Protein AF-A0A3B0VQ18-F1 (afdb_monomer_lite)

InterPro domains:
  IPR008302 Peptidoglycan beta-N-acetylmuramidase NamZ [PTHR42915] (18-243)
  IPR048502 Peptidoglycan beta-N-acetylmuramidase NamZ, N-terminal [PF07075] (30-236)

Structure (mmCIF, N/CA/C/O backbone):
data_AF-A0A3B0VQ18-F1
#
_entry.id   AF-A0A3B0VQ18-F1
#
loop_
_atom_site.group_PDB
_atom_site.id
_atom_site.type_symbol
_atom_site.label_atom_id
_atom_site.label_alt_id
_atom_site.label_comp_id
_atom_site.label_asym_id
_atom_site.label_entity_id
_atom_site.label_seq_id
_atom_site.pdbx_PDB_ins_code
_atom_site.Cartn_x
_atom_site.Cartn_y
_atom_site.Cartn_z
_atom_site.occupancy
_atom_site.B_iso_or_equiv
_atom_site.auth_seq_id
_atom_site.auth_comp_id
_atom_site.auth_asym_id
_atom_site.auth_atom_id
_atom_site.pdbx_PDB_model_num
ATOM 1 N N . MET A 1 1 ? -16.992 -10.024 -21.492 1.00 52.50 1 MET A N 1
ATOM 2 C CA . MET A 1 1 ? -17.286 -9.319 -20.224 1.00 52.50 1 MET A CA 1
ATOM 3 C C . MET A 1 1 ? -15.963 -9.129 -19.514 1.00 52.50 1 MET A C 1
ATOM 5 O O . MET A 1 1 ? -15.232 -10.108 -19.439 1.00 52.50 1 MET A O 1
ATOM 9 N N . LYS A 1 2 ? -15.630 -7.910 -19.067 1.00 60.97 2 LYS A N 1
ATOM 10 C CA . LYS A 1 2 ? -14.453 -7.711 -18.205 1.00 60.97 2 LYS A CA 1
ATOM 11 C C . LYS A 1 2 ? -14.614 -8.558 -16.942 1.00 60.97 2 LYS A C 1
ATOM 13 O O . LYS A 1 2 ? -15.749 -8.762 -16.498 1.00 60.97 2 LYS A O 1
ATOM 18 N N . ALA A 1 3 ? -13.513 -9.076 -16.405 1.00 73.75 3 ALA A N 1
ATOM 19 C CA . ALA A 1 3 ? -13.563 -9.732 -15.108 1.00 73.75 3 ALA A CA 1
ATOM 20 C C . ALA A 1 3 ? -14.038 -8.717 -14.055 1.00 73.75 3 ALA A C 1
ATOM 22 O O . ALA A 1 3 ? -13.906 -7.509 -14.231 1.00 73.75 3 ALA A O 1
ATOM 23 N N . SER A 1 4 ? -14.637 -9.206 -12.973 1.00 88.19 4 SER A N 1
ATOM 24 C CA . SER A 1 4 ? -15.028 -8.370 -11.839 1.00 88.19 4 SER A CA 1
ATOM 25 C C . SER A 1 4 ? -14.025 -8.601 -10.715 1.00 88.19 4 SER A C 1
ATOM 27 O O . SER A 1 4 ? -14.366 -9.240 -9.721 1.00 88.19 4 SER A O 1
ATOM 29 N N . VAL A 1 5 ? -12.795 -8.107 -10.884 1.00 96.75 5 VAL A N 1
ATOM 30 C CA . VAL A 1 5 ? -11.754 -8.226 -9.854 1.00 96.75 5 VAL A CA 1
ATOM 31 C C . VAL A 1 5 ? -12.111 -7.353 -8.659 1.00 96.75 5 VAL A C 1
ATOM 33 O O . VAL A 1 5 ? -12.397 -6.170 -8.834 1.00 96.75 5 VAL A O 1
ATOM 36 N N . VAL A 1 6 ? -12.107 -7.911 -7.453 1.00 97.62 6 VAL A N 1
ATOM 37 C CA . VAL A 1 6 ? -12.333 -7.151 -6.215 1.00 97.62 6 VAL A CA 1
ATOM 38 C C . VAL A 1 6 ? -10.988 -6.941 -5.531 1.00 97.62 6 VAL A C 1
ATOM 40 O O . VAL A 1 6 ? -10.239 -7.903 -5.346 1.00 97.62 6 VAL A O 1
ATOM 43 N N . SER A 1 7 ? -10.672 -5.687 -5.198 1.00 98.06 7 SER A N 1
ATOM 44 C CA . SER A 1 7 ? -9.415 -5.343 -4.524 1.00 98.06 7 SER A CA 1
ATOM 45 C C . SER A 1 7 ? -9.371 -5.893 -3.096 1.00 98.06 7 SER A C 1
ATOM 47 O O . SER A 1 7 ? -10.413 -6.101 -2.466 1.00 98.06 7 SER A O 1
ATOM 49 N N . GLY A 1 8 ? -8.166 -6.078 -2.552 1.00 98.25 8 GLY A N 1
ATOM 50 C CA . GLY A 1 8 ? -7.989 -6.500 -1.163 1.00 98.25 8 GLY A CA 1
ATOM 51 C C . GLY A 1 8 ? -8.646 -5.542 -0.165 1.00 98.25 8 GLY A C 1
ATOM 52 O O . GLY A 1 8 ? -9.240 -5.982 0.816 1.00 98.25 8 GLY A O 1
ATOM 53 N N . PHE A 1 9 ? -8.627 -4.237 -0.450 1.00 98.25 9 PHE A N 1
ATOM 54 C CA . PHE A 1 9 ? -9.260 -3.231 0.404 1.00 98.25 9 PHE A CA 1
ATOM 55 C C . PHE A 1 9 ? -10.790 -3.369 0.438 1.00 98.25 9 PHE A C 1
ATOM 57 O O . PHE A 1 9 ? -11.400 -3.335 1.507 1.00 98.25 9 PHE A O 1
ATOM 64 N N . GLU A 1 10 ? -11.428 -3.596 -0.713 1.00 97.06 10 GLU A N 1
ATOM 65 C CA . GLU A 1 10 ? -12.876 -3.832 -0.766 1.00 97.06 10 GLU A CA 1
ATOM 66 C C . GLU A 1 10 ? -13.274 -5.131 -0.056 1.00 97.06 10 GLU A C 1
ATOM 68 O O . GLU A 1 10 ? -14.322 -5.177 0.588 1.00 97.06 10 GLU A O 1
ATOM 73 N N . ILE A 1 11 ? -12.438 -6.172 -0.126 1.00 96.75 11 ILE A N 1
ATOM 74 C CA . ILE A 1 11 ? -12.646 -7.421 0.618 1.00 96.75 11 ILE A CA 1
ATOM 75 C C . ILE A 1 11 ? -12.541 -7.171 2.124 1.00 96.75 11 ILE A C 1
ATOM 77 O O . ILE A 1 11 ? -13.440 -7.576 2.859 1.00 96.75 11 ILE A O 1
ATOM 81 N N . LEU A 1 12 ? -11.514 -6.442 2.576 1.00 96.88 12 LEU A N 1
ATOM 82 C CA . LEU A 1 12 ? -11.340 -6.071 3.982 1.00 96.88 12 LEU A CA 1
ATOM 83 C C . LEU A 1 12 ? -12.578 -5.344 4.527 1.00 96.88 12 LEU A C 1
ATOM 85 O O . LEU A 1 12 ? -13.128 -5.751 5.551 1.00 96.88 12 LEU A O 1
ATOM 89 N N . LEU A 1 13 ? -13.052 -4.307 3.827 1.00 95.50 13 LEU A N 1
ATOM 90 C CA . LEU A 1 13 ? -14.247 -3.558 4.231 1.00 95.50 13 LEU A CA 1
ATOM 91 C C . LEU A 1 13 ? -15.511 -4.418 4.207 1.00 95.50 13 LEU A C 1
ATOM 93 O O . LEU A 1 13 ? -16.316 -4.377 5.138 1.00 95.50 13 LEU A O 1
ATOM 97 N N . ARG A 1 14 ? -15.699 -5.216 3.151 1.00 94.50 14 ARG A N 1
ATOM 98 C CA . ARG A 1 14 ? -16.851 -6.116 3.012 1.00 94.50 14 ARG A CA 1
ATOM 99 C C . ARG A 1 14 ? -16.919 -7.107 4.169 1.00 94.50 14 ARG A C 1
ATOM 101 O O . ARG A 1 14 ? -17.998 -7.325 4.721 1.00 94.50 14 ARG A O 1
ATOM 108 N N . ASP A 1 15 ? -15.795 -7.721 4.510 1.00 93.19 15 ASP A N 1
ATOM 109 C CA . ASP A 1 15 ? -15.725 -8.763 5.529 1.00 93.19 15 ASP A CA 1
ATOM 110 C C . ASP A 1 15 ? -15.862 -8.164 6.937 1.00 93.19 15 ASP A C 1
ATOM 112 O O . ASP A 1 15 ? -16.568 -8.729 7.780 1.00 93.19 15 ASP A O 1
ATOM 116 N N . HIS A 1 16 ? -15.311 -6.963 7.149 1.00 91.88 16 HIS A N 1
ATOM 117 C CA . HIS A 1 16 ? -15.537 -6.157 8.346 1.00 91.88 16 HIS A CA 1
ATOM 118 C C . HIS A 1 16 ? -17.026 -5.817 8.545 1.00 91.88 16 HIS A C 1
ATOM 120 O O . HIS A 1 16 ? -17.598 -6.127 9.592 1.00 91.88 16 HIS A O 1
ATOM 126 N N . HIS A 1 17 ? -17.705 -5.281 7.523 1.00 88.50 17 HIS A N 1
ATOM 127 C CA . HIS A 1 17 ? -19.133 -4.938 7.597 1.00 88.50 17 HIS A CA 1
ATOM 128 C C . HIS A 1 17 ? -20.038 -6.150 7.827 1.00 88.50 17 HIS A C 1
ATOM 130 O O . HIS A 1 17 ? -21.055 -6.056 8.515 1.00 88.50 17 HIS A O 1
ATOM 136 N N . LYS A 1 18 ? -19.667 -7.312 7.281 1.00 87.56 18 LYS A N 1
ATOM 137 C CA . LYS A 1 18 ? -20.387 -8.570 7.512 1.00 87.56 18 LYS A CA 1
ATOM 138 C C . LYS A 1 18 ? -20.195 -9.124 8.926 1.00 87.56 18 LYS A C 1
ATOM 140 O O . LYS A 1 18 ? -20.814 -10.138 9.243 1.00 87.56 18 LYS A O 1
ATOM 145 N N . ARG A 1 19 ? -19.363 -8.487 9.763 1.00 74.38 19 ARG A N 1
ATOM 146 C CA . ARG A 1 19 ? -18.978 -8.966 11.099 1.00 74.38 19 ARG A CA 1
ATOM 147 C C . ARG A 1 19 ? -18.533 -10.426 11.064 1.00 74.38 19 ARG A C 1
ATOM 149 O O . ARG A 1 19 ? -18.848 -11.197 11.972 1.00 74.38 19 ARG A O 1
ATOM 156 N N . ILE A 1 20 ? -17.831 -10.816 9.996 1.00 69.06 20 ILE A N 1
ATOM 157 C CA . ILE A 1 20 ? -17.210 -12.137 9.944 1.00 69.06 20 ILE A CA 1
ATOM 158 C C . ILE A 1 20 ? -16.276 -12.206 11.158 1.00 69.06 20 ILE A C 1
ATOM 160 O O . ILE A 1 20 ? -15.514 -11.272 11.414 1.00 69.06 20 ILE A O 1
ATOM 164 N N . ILE A 1 21 ? -16.445 -13.254 11.970 1.00 54.44 21 ILE A N 1
ATOM 165 C CA . ILE A 1 21 ? -15.799 -13.416 13.278 1.00 54.44 21 ILE A CA 1
ATOM 166 C C . ILE A 1 21 ? -14.294 -13.113 13.135 1.00 54.44 21 ILE A C 1
ATOM 168 O O . ILE A 1 21 ? -13.619 -13.758 12.337 1.00 54.44 21 ILE A O 1
ATOM 172 N N . ASN A 1 22 ? -13.798 -12.139 13.914 1.00 71.25 22 ASN A N 1
ATOM 173 C CA . ASN A 1 22 ? -12.408 -11.645 13.960 1.00 71.25 22 ASN A CA 1
ATOM 174 C C . ASN A 1 22 ? -11.939 -10.737 12.803 1.00 71.25 22 ASN A C 1
ATOM 176 O O . ASN A 1 22 ? -10.810 -10.875 12.335 1.00 71.25 22 ASN A O 1
ATOM 180 N N . SER A 1 23 ? -12.752 -9.766 12.372 1.00 87.62 23 SER A N 1
ATOM 181 C CA . SER A 1 23 ? -12.263 -8.665 11.521 1.00 87.62 23 SER A CA 1
ATOM 182 C C . SER A 1 23 ? -10.964 -8.056 12.090 1.00 87.62 23 SER A C 1
ATOM 184 O O . SER A 1 23 ? -10.990 -7.564 13.223 1.00 87.62 23 SER A O 1
ATOM 186 N N . PRO A 1 24 ? -9.864 -7.988 11.315 1.00 92.12 24 PRO A N 1
ATOM 187 C CA . PRO A 1 24 ? -8.555 -7.575 11.829 1.00 92.12 24 PRO A CA 1
ATOM 188 C C . PRO A 1 24 ? -8.477 -6.078 12.175 1.00 92.12 24 PRO A C 1
ATOM 190 O O . PRO A 1 24 ? -7.540 -5.652 12.840 1.00 92.12 24 PRO A O 1
ATOM 193 N N . ILE A 1 25 ? -9.479 -5.292 11.768 1.00 95.94 25 ILE A N 1
ATOM 194 C CA . ILE A 1 25 ? -9.580 -3.847 12.030 1.00 95.94 25 ILE A CA 1
ATOM 195 C C . ILE A 1 25 ? -10.676 -3.473 13.043 1.00 95.94 25 ILE A C 1
ATOM 197 O O . ILE A 1 25 ? -10.846 -2.300 13.341 1.00 95.94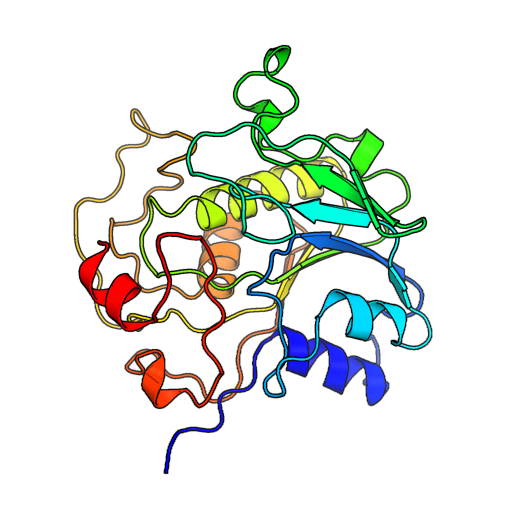 25 ILE A O 1
ATOM 201 N N . ALA A 1 26 ? -11.441 -4.437 13.573 1.00 94.75 26 ALA A N 1
ATOM 202 C CA . ALA A 1 26 ? -12.557 -4.121 14.469 1.00 94.75 26 ALA A CA 1
ATOM 203 C C . ALA A 1 26 ? -12.068 -3.733 15.874 1.00 94.75 26 ALA A C 1
ATOM 205 O O . ALA A 1 26 ? -11.286 -4.461 16.482 1.00 94.75 26 ALA A O 1
ATOM 206 N N . ASN A 1 27 ? -12.592 -2.629 16.403 1.00 95.50 27 ASN A N 1
ATOM 207 C CA . ASN A 1 27 ? -12.162 -1.952 17.630 1.00 95.50 27 ASN A CA 1
ATOM 208 C C . ASN A 1 27 ? -10.664 -1.616 17.632 1.00 95.50 27 ASN A C 1
ATOM 210 O O . ASN A 1 27 ? -9.998 -1.771 18.655 1.00 95.50 27 ASN A O 1
ATOM 214 N N . ARG A 1 28 ? -10.124 -1.216 16.475 1.00 97.00 28 ARG A N 1
ATOM 215 C CA . ARG A 1 28 ? -8.702 -0.900 16.306 1.00 97.00 28 ARG A CA 1
ATOM 216 C C . ARG A 1 28 ? -8.503 0.558 15.929 1.00 97.00 28 ARG A C 1
ATOM 218 O O . ARG A 1 28 ? -9.260 1.123 15.137 1.00 97.00 28 ARG A O 1
ATOM 225 N N . ARG A 1 29 ? -7.413 1.118 16.439 1.00 98.19 29 ARG A N 1
ATOM 226 C CA . ARG A 1 29 ? -6.839 2.389 16.021 1.00 98.19 29 ARG A CA 1
ATOM 227 C C . ARG A 1 29 ? -5.871 2.151 14.867 1.00 98.19 29 ARG A C 1
ATOM 229 O O . ARG A 1 29 ? -4.822 1.534 15.029 1.00 98.19 29 ARG A O 1
ATOM 236 N N . VAL A 1 30 ? -6.256 2.580 13.675 1.00 98.38 30 VAL A N 1
ATOM 237 C CA . VAL A 1 30 ? -5.644 2.181 12.408 1.00 98.38 30 VAL A CA 1
ATOM 238 C C . VAL A 1 30 ? -4.803 3.313 11.829 1.00 98.38 30 VAL A C 1
ATOM 240 O O . VAL A 1 30 ? -5.245 4.462 11.765 1.00 98.38 30 VAL A O 1
ATOM 243 N N . GLY A 1 31 ? -3.602 2.983 11.358 1.00 98.44 31 GLY A N 1
ATOM 244 C CA . GLY A 1 31 ? -2.858 3.822 10.419 1.00 98.44 31 GLY A CA 1
ATOM 245 C C . GLY A 1 31 ? -3.045 3.344 8.978 1.00 98.44 31 GLY A C 1
ATOM 246 O O . GLY A 1 31 ? -3.210 2.148 8.743 1.00 98.44 31 GLY A O 1
ATOM 247 N N . LEU A 1 32 ? -2.964 4.248 8.003 1.00 98.44 32 LEU A N 1
ATOM 248 C CA . LEU A 1 32 ? -3.078 3.908 6.581 1.00 98.44 32 LEU A CA 1
ATOM 249 C C . LEU A 1 32 ? -1.900 4.458 5.771 1.00 98.44 32 LEU A C 1
ATOM 251 O O . LEU A 1 32 ? -1.759 5.670 5.613 1.00 98.44 32 LEU A O 1
ATOM 255 N N . VAL A 1 33 ? -1.105 3.562 5.190 1.00 98.38 33 VAL A N 1
ATOM 256 C CA . VAL A 1 33 ? -0.147 3.864 4.123 1.00 98.38 33 VAL A CA 1
ATOM 257 C C . VAL A 1 33 ? -0.888 3.823 2.792 1.00 98.38 33 VAL A C 1
ATOM 259 O O . VAL A 1 33 ? -1.318 2.757 2.345 1.00 98.38 33 VAL A O 1
ATOM 262 N N . SER A 1 34 ? -1.079 4.988 2.175 1.00 97.19 34 SER A N 1
ATOM 263 C CA . SER A 1 34 ? -1.808 5.093 0.911 1.00 97.19 34 SER A CA 1
ATOM 264 C C . SER A 1 34 ? -1.416 6.329 0.093 1.00 97.19 34 SER A C 1
ATOM 266 O O . SER A 1 34 ? -0.587 7.141 0.504 1.00 97.19 34 SER A O 1
ATOM 268 N N . ASN A 1 35 ? -2.010 6.457 -1.090 1.00 94.19 35 ASN A N 1
ATOM 269 C CA . ASN A 1 35 ? -1.950 7.637 -1.940 1.00 94.19 35 ASN A CA 1
ATOM 270 C C . ASN A 1 35 ? -3.270 7.787 -2.733 1.00 94.19 35 ASN A C 1
ATOM 272 O O . ASN A 1 35 ? -4.244 7.080 -2.476 1.00 94.19 35 ASN A O 1
ATOM 276 N N . ALA A 1 36 ? -3.296 8.652 -3.752 1.00 93.25 36 ALA A N 1
ATOM 277 C CA . ALA A 1 36 ? -4.473 8.864 -4.601 1.00 93.25 36 ALA A CA 1
ATOM 278 C C . ALA A 1 36 ? -5.026 7.594 -5.278 1.00 93.25 36 ALA A C 1
ATOM 280 O O . ALA A 1 36 ? -6.212 7.547 -5.591 1.00 93.25 36 ALA A O 1
ATOM 281 N N . SER A 1 37 ? -4.206 6.560 -5.490 1.00 96.12 37 SER A N 1
ATOM 282 C CA . SER A 1 37 ? -4.655 5.293 -6.085 1.00 96.12 37 SER A CA 1
ATOM 283 C C . SER A 1 37 ? -5.460 4.402 -5.131 1.00 96.12 37 SER A C 1
ATOM 285 O O . SER A 1 37 ? -6.074 3.427 -5.570 1.00 96.12 37 SER A O 1
ATOM 287 N N . GLY A 1 38 ? -5.474 4.739 -3.838 1.00 96.50 38 GLY A N 1
ATOM 288 C CA . GLY A 1 38 ? -6.232 4.078 -2.781 1.00 96.50 38 GLY A CA 1
ATOM 289 C C . GLY A 1 38 ? -7.735 4.325 -2.892 1.00 96.50 38 GLY A C 1
ATOM 290 O O . GLY A 1 38 ? -8.330 5.031 -2.076 1.00 96.50 38 GLY A O 1
ATOM 291 N N . VAL A 1 39 ? -8.355 3.764 -3.929 1.00 97.12 39 VAL A N 1
ATOM 292 C CA . VAL A 1 39 ? -9.792 3.896 -4.188 1.00 97.12 39 VAL A CA 1
ATOM 293 C C . VAL A 1 39 ? -10.482 2.545 -4.333 1.00 97.12 39 VAL A C 1
ATOM 295 O O . VAL A 1 39 ? -9.853 1.541 -4.695 1.00 97.12 39 VAL A O 1
ATOM 298 N N . THR A 1 40 ? -11.781 2.534 -4.048 1.00 95.56 40 THR A N 1
ATOM 299 C CA . THR A 1 40 ? -12.718 1.442 -4.340 1.00 95.56 40 THR A CA 1
ATOM 300 C C . THR A 1 40 ? -13.120 1.445 -5.818 1.00 95.56 40 THR A C 1
ATOM 302 O O . THR A 1 40 ? -12.805 2.373 -6.572 1.00 95.56 40 THR A O 1
ATOM 305 N N . ARG A 1 41 ? -13.840 0.409 -6.266 1.00 94.38 41 ARG A N 1
ATOM 306 C CA . ARG A 1 41 ? -14.295 0.300 -7.662 1.00 94.38 41 ARG A CA 1
ATOM 307 C C . ARG A 1 41 ? -15.146 1.487 -8.126 1.00 94.38 41 ARG A C 1
ATOM 309 O O . ARG A 1 41 ? -15.103 1.839 -9.302 1.00 94.38 41 ARG A O 1
ATOM 316 N N . ASP A 1 42 ? -15.919 2.081 -7.227 1.00 94.56 42 ASP A N 1
ATOM 317 C CA . ASP A 1 42 ? -16.765 3.252 -7.470 1.00 94.56 42 ASP A CA 1
ATOM 318 C C . ASP A 1 42 ? -16.039 4.590 -7.238 1.00 94.56 42 ASP A C 1
ATOM 320 O O . ASP A 1 42 ? -16.688 5.629 -7.158 1.00 94.56 42 ASP A O 1
ATOM 324 N N . LEU A 1 43 ? -14.698 4.576 -7.184 1.00 95.94 43 LEU A N 1
ATOM 325 C CA . LEU A 1 43 ? -13.837 5.744 -6.950 1.00 95.94 43 LEU A CA 1
ATOM 326 C C . LEU A 1 43 ? -14.007 6.383 -5.559 1.00 95.94 43 LEU A C 1
ATOM 328 O O . LEU A 1 43 ? -13.608 7.528 -5.345 1.00 95.94 43 LEU A O 1
ATOM 332 N N . GLY A 1 44 ? -14.561 5.645 -4.596 1.00 95.75 44 GLY A N 1
ATOM 333 C CA . GLY A 1 44 ? -14.580 6.040 -3.193 1.00 95.75 44 GLY A CA 1
ATOM 334 C C . GLY A 1 44 ? -13.176 6.005 -2.587 1.00 95.75 44 GLY A C 1
ATOM 335 O O . GLY A 1 44 ? -12.404 5.079 -2.824 1.00 95.75 44 GLY A O 1
ATOM 336 N N . SER A 1 45 ? -12.829 7.018 -1.793 1.00 94.56 45 SER A N 1
ATOM 337 C CA . SER A 1 45 ? -11.539 7.070 -1.096 1.00 94.56 45 SER A CA 1
ATOM 338 C C . SER A 1 45 ? -11.479 6.037 0.028 1.00 94.56 45 SER A C 1
ATOM 340 O O . SER A 1 45 ? -12.388 5.972 0.860 1.00 94.56 45 SER A O 1
ATOM 342 N N . ASN A 1 46 ? -10.376 5.292 0.114 1.00 96.00 46 ASN A N 1
ATOM 343 C CA . ASN A 1 46 ? -10.126 4.373 1.224 1.00 96.00 46 ASN A CA 1
ATOM 344 C C . ASN A 1 46 ? -10.055 5.075 2.596 1.00 96.00 46 ASN A C 1
ATOM 346 O O . ASN A 1 46 ? -10.469 4.497 3.598 1.00 96.00 46 ASN A O 1
ATOM 350 N N . VAL A 1 47 ? -9.635 6.345 2.637 1.00 95.50 47 VAL A N 1
ATOM 351 C CA . VAL A 1 47 ? -9.657 7.194 3.839 1.00 95.50 47 VAL A CA 1
ATOM 352 C C . VAL A 1 47 ? -11.082 7.379 4.328 1.00 95.50 47 VAL A C 1
ATOM 354 O O . VAL A 1 47 ? -11.381 7.088 5.482 1.00 95.50 47 VAL A O 1
ATOM 357 N N . ILE A 1 48 ? -11.967 7.840 3.441 1.00 94.81 48 ILE A N 1
ATOM 358 C CA . ILE A 1 48 ? -13.370 8.095 3.779 1.00 94.81 48 ILE A CA 1
ATOM 359 C C . ILE A 1 48 ? -14.045 6.787 4.186 1.00 94.81 48 ILE A C 1
ATOM 361 O O . ILE A 1 48 ? -14.772 6.754 5.175 1.00 94.81 48 ILE A O 1
ATOM 365 N N . ALA A 1 49 ? -13.769 5.701 3.465 1.00 96.25 49 ALA A N 1
ATOM 366 C CA . ALA A 1 49 ? -14.352 4.403 3.762 1.00 96.25 49 ALA A CA 1
ATOM 367 C C . ALA A 1 49 ? -13.926 3.873 5.146 1.00 96.25 49 ALA A C 1
ATOM 369 O O . ALA A 1 49 ? -14.768 3.360 5.877 1.00 96.25 49 ALA A O 1
ATOM 370 N N . LEU A 1 50 ? -12.661 4.057 5.550 1.00 96.50 50 LEU A N 1
ATOM 371 C CA . LEU A 1 50 ? -12.197 3.715 6.902 1.00 96.50 50 LEU A CA 1
ATOM 372 C C . LEU A 1 50 ? -12.760 4.651 7.978 1.00 96.50 50 LEU A C 1
ATOM 374 O O . LEU A 1 50 ? -13.112 4.182 9.051 1.00 96.50 50 LEU A O 1
ATOM 378 N N . GLN A 1 51 ? -12.896 5.953 7.701 1.00 95.31 51 GLN A N 1
ATOM 379 C CA . GLN A 1 51 ? -13.532 6.903 8.629 1.00 95.31 51 GLN A CA 1
ATOM 380 C C . GLN A 1 51 ? -15.016 6.595 8.875 1.00 95.31 51 GLN A C 1
ATOM 382 O O . GLN A 1 51 ? -15.556 6.961 9.915 1.00 95.31 51 GLN A O 1
ATOM 387 N N . GLN A 1 52 ? -15.684 5.967 7.905 1.00 95.06 52 GLN A N 1
ATOM 388 C CA . GLN A 1 52 ? -17.095 5.584 7.984 1.00 95.06 52 GLN A CA 1
ATOM 389 C C . GLN A 1 52 ? -17.308 4.156 8.507 1.00 95.06 52 GLN A C 1
ATOM 391 O O . GLN A 1 52 ? -18.446 3.789 8.806 1.00 95.06 52 GLN A O 1
ATOM 396 N N . ALA A 1 53 ? -16.248 3.350 8.610 1.00 94.75 53 ALA A N 1
ATOM 397 C CA . ALA A 1 53 ? -16.332 1.986 9.110 1.00 94.75 53 ALA A CA 1
ATOM 398 C C . ALA A 1 53 ? -16.634 1.986 10.618 1.00 94.75 53 ALA A C 1
ATOM 400 O O . ALA A 1 53 ? -15.976 2.662 11.410 1.00 94.75 53 ALA A O 1
ATOM 401 N N . ALA A 1 54 ? -17.660 1.235 11.020 1.00 93.19 54 ALA A N 1
ATOM 402 C CA . ALA A 1 54 ? -18.050 1.129 12.422 1.00 93.19 54 ALA A CA 1
ATOM 403 C C . ALA A 1 54 ? -16.950 0.447 13.245 1.00 93.19 54 ALA A C 1
ATOM 405 O O . ALA A 1 54 ? -16.332 -0.504 12.788 1.00 93.19 54 ALA A O 1
ATOM 406 N N . ASP A 1 55 ? -16.742 0.889 14.483 1.00 93.75 55 ASP A N 1
ATOM 407 C CA . ASP A 1 55 ? -15.735 0.309 15.378 1.00 93.75 55 ASP A CA 1
ATOM 408 C C . ASP A 1 55 ? -14.292 0.394 14.818 1.00 93.75 55 ASP A C 1
ATOM 410 O O . ASP A 1 55 ? -13.434 -0.391 15.205 1.00 93.75 55 ASP A O 1
ATOM 414 N N . VAL A 1 56 ? -13.995 1.340 13.918 1.00 96.69 56 VAL A N 1
ATOM 415 C CA . VAL A 1 56 ? -12.642 1.617 13.402 1.00 96.69 56 VAL A CA 1
ATOM 416 C C . VAL A 1 56 ? -12.282 3.071 13.697 1.00 96.69 56 VAL A C 1
ATOM 418 O O . VAL A 1 56 ? -13.033 3.982 13.358 1.00 96.69 56 VAL A O 1
ATOM 421 N N . GLU A 1 57 ? -11.117 3.315 14.299 1.00 97.25 57 GLU A N 1
ATOM 422 C CA . GLU A 1 57 ? -10.580 4.671 14.469 1.00 97.25 57 GLU A CA 1
ATOM 423 C C . GLU A 1 57 ? -9.410 4.884 13.504 1.00 97.25 57 GLU A C 1
ATOM 425 O O . GLU A 1 57 ? -8.307 4.404 13.748 1.00 97.25 57 GLU A O 1
ATOM 430 N N . LEU A 1 58 ? -9.612 5.628 12.414 1.00 97.19 58 LEU A N 1
ATOM 431 C CA . LEU A 1 58 ? -8.500 6.048 11.558 1.00 97.19 58 LEU A CA 1
ATOM 432 C C . LEU A 1 58 ? -7.711 7.172 12.246 1.00 97.19 58 LEU A C 1
ATOM 434 O O . LEU A 1 58 ? -8.211 8.290 12.371 1.00 97.19 58 LEU A O 1
ATOM 438 N N . ALA A 1 59 ? -6.482 6.880 12.672 1.00 97.00 59 ALA A N 1
ATOM 439 C CA . ALA A 1 59 ? -5.687 7.764 13.526 1.00 97.00 59 ALA A CA 1
ATOM 440 C C . ALA A 1 59 ? -4.509 8.448 12.823 1.00 97.00 59 ALA A C 1
ATOM 442 O O . ALA A 1 59 ? -4.083 9.514 13.267 1.00 97.00 59 ALA A O 1
ATOM 443 N N . ALA A 1 60 ? -3.985 7.874 11.738 1.00 96.38 60 ALA A N 1
ATOM 444 C CA . ALA A 1 60 ? -2.893 8.479 10.978 1.00 96.38 60 ALA A CA 1
ATOM 445 C C . ALA A 1 60 ? -2.875 8.027 9.515 1.00 96.38 60 ALA A C 1
ATOM 447 O O . ALA A 1 60 ? -3.256 6.902 9.185 1.00 96.38 60 ALA A O 1
ATOM 448 N N . LEU A 1 61 ? -2.378 8.902 8.645 1.00 96.81 61 LEU A N 1
ATOM 449 C CA . LEU A 1 61 ? -2.090 8.615 7.245 1.00 96.81 61 LEU A CA 1
ATOM 450 C C . LEU A 1 61 ? -0.588 8.701 6.994 1.00 96.81 61 LEU A C 1
ATOM 452 O O . LEU A 1 61 ? 0.102 9.533 7.578 1.00 96.81 61 LEU A O 1
ATOM 456 N N . PHE A 1 62 ? -0.103 7.882 6.072 1.00 95.94 62 PHE A N 1
ATOM 457 C CA . PHE A 1 62 ? 1.293 7.830 5.669 1.00 95.94 62 PHE A CA 1
ATOM 458 C C . PHE A 1 62 ? 1.362 7.903 4.144 1.00 95.94 62 PHE A C 1
ATOM 460 O O . PHE A 1 62 ? 0.873 7.014 3.447 1.00 95.94 62 PHE A O 1
ATOM 467 N N . GLY A 1 63 ? 1.924 8.992 3.624 1.00 92.12 63 GLY A N 1
ATOM 468 C CA . GLY A 1 63 ? 2.102 9.214 2.192 1.00 92.12 63 GLY A CA 1
ATOM 469 C C . GLY A 1 63 ? 3.518 8.833 1.744 1.00 92.12 63 GLY A C 1
ATOM 470 O O . GLY A 1 63 ? 4.471 9.310 2.362 1.00 92.12 63 GLY A O 1
ATOM 471 N N . PRO A 1 64 ? 3.683 8.018 0.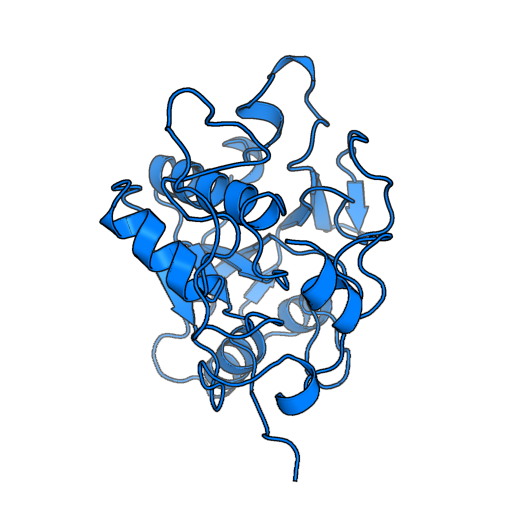689 1.00 87.06 64 PRO A N 1
ATOM 472 C CA . PRO A 1 64 ? 4.991 7.691 0.116 1.00 87.06 64 PRO A CA 1
ATOM 473 C C . PRO A 1 64 ? 5.505 8.827 -0.795 1.00 87.06 64 PRO A C 1
ATOM 475 O O . PRO A 1 64 ? 5.087 9.983 -0.684 1.00 87.06 64 PRO A O 1
ATOM 478 N N . GLU A 1 65 ? 6.399 8.492 -1.728 1.00 72.06 65 GLU A N 1
ATOM 479 C CA . GLU A 1 65 ? 6.789 9.348 -2.855 1.00 72.06 65 GLU A CA 1
ATOM 480 C C . GLU A 1 65 ? 5.556 9.913 -3.590 1.00 72.06 65 GLU A C 1
ATOM 482 O O . GLU A 1 65 ? 4.540 9.228 -3.751 1.00 72.06 65 GLU A O 1
ATOM 487 N N . HIS A 1 66 ? 5.640 11.185 -4.003 1.00 73.62 66 HIS A N 1
ATOM 488 C CA . HIS A 1 66 ? 4.544 12.029 -4.527 1.00 73.62 66 HIS A CA 1
ATOM 489 C C . HIS A 1 66 ? 3.492 12.488 -3.499 1.00 73.62 66 HIS A C 1
ATOM 491 O O . HIS A 1 66 ? 2.590 13.268 -3.834 1.00 73.62 66 HIS A O 1
ATOM 497 N N . GLY A 1 67 ? 3.633 12.064 -2.240 1.00 68.88 67 GLY A N 1
ATOM 498 C CA . GLY A 1 67 ? 2.766 12.434 -1.128 1.00 68.88 67 GLY A CA 1
ATOM 499 C C . GLY A 1 67 ? 1.394 11.765 -1.173 1.00 68.88 67 GLY A C 1
ATOM 500 O O . GLY A 1 67 ? 1.032 11.074 -2.123 1.00 68.88 67 GLY A O 1
ATOM 501 N N . PHE A 1 68 ? 0.590 11.996 -0.133 1.00 73.06 68 PHE A N 1
ATOM 502 C CA . PHE A 1 68 ? -0.699 11.313 0.029 1.00 73.06 68 PHE A CA 1
ATOM 503 C C . PHE A 1 68 ? -1.692 11.598 -1.117 1.00 73.06 68 PHE A C 1
ATOM 505 O O . PHE A 1 68 ? -2.431 10.720 -1.545 1.00 73.06 68 PHE A O 1
ATOM 512 N N . ALA A 1 69 ? -1.683 12.811 -1.674 1.00 74.12 69 ALA A N 1
ATOM 513 C CA . ALA A 1 69 ? -2.528 13.163 -2.818 1.00 74.12 69 ALA A CA 1
ATOM 514 C C . ALA A 1 69 ? -1.948 12.731 -4.183 1.00 74.12 69 ALA A C 1
ATOM 516 O O . ALA A 1 69 ? -2.584 12.976 -5.202 1.00 74.12 69 ALA A O 1
ATOM 517 N N . GLY A 1 70 ? -0.745 12.139 -4.230 1.00 59.47 70 GLY A N 1
ATOM 518 C CA . GLY A 1 70 ? -0.108 11.671 -5.471 1.00 59.47 70 GLY A CA 1
ATOM 519 C C . GLY A 1 70 ? 0.232 12.770 -6.487 1.00 59.47 70 GLY A C 1
ATOM 520 O O . GLY A 1 70 ? 0.389 12.484 -7.670 1.00 59.47 70 GLY A O 1
ATOM 521 N N . ALA A 1 71 ? 0.308 14.031 -6.052 1.00 61.84 71 ALA A N 1
ATOM 522 C CA . ALA A 1 71 ? 0.399 15.200 -6.932 1.00 61.84 71 ALA A CA 1
ATOM 523 C C . ALA A 1 71 ? 1.779 15.883 -6.930 1.00 61.84 71 ALA A C 1
ATOM 525 O O . ALA A 1 71 ? 1.984 16.849 -7.665 1.00 61.84 71 ALA A O 1
ATOM 526 N N . ILE A 1 72 ? 2.716 15.425 -6.095 1.00 63.94 72 ILE A N 1
ATOM 527 C CA . ILE A 1 72 ? 4.041 16.044 -5.953 1.00 63.94 72 ILE A CA 1
ATOM 528 C C . ILE A 1 72 ? 5.017 15.415 -6.957 1.00 63.94 72 ILE A C 1
ATOM 530 O O . ILE A 1 72 ? 4.972 14.212 -7.210 1.00 63.94 72 ILE A O 1
ATOM 534 N N . ALA A 1 73 ? 5.892 16.233 -7.548 1.00 57.31 73 ALA A N 1
ATOM 535 C CA . ALA A 1 73 ? 6.883 15.785 -8.525 1.00 57.31 73 ALA A CA 1
ATOM 536 C C . ALA A 1 73 ? 7.852 14.734 -7.951 1.00 57.31 73 ALA A C 1
ATOM 538 O O . ALA A 1 73 ? 8.105 14.687 -6.746 1.00 57.31 73 ALA A O 1
ATOM 539 N N . ASP A 1 74 ? 8.395 13.901 -8.837 1.00 55.78 74 ASP A N 1
ATOM 540 C CA . ASP A 1 74 ? 9.384 12.877 -8.493 1.00 55.78 74 ASP A CA 1
ATOM 541 C C . ASP A 1 74 ? 10.655 13.485 -7.869 1.00 55.78 74 ASP A C 1
ATOM 543 O O . ASP A 1 74 ? 11.035 14.615 -8.194 1.00 55.78 74 ASP A O 1
ATOM 547 N N . GLY A 1 75 ? 11.282 12.772 -6.930 1.00 56.94 75 GLY A N 1
ATOM 548 C CA . GLY A 1 75 ? 12.486 13.230 -6.227 1.00 56.94 75 GLY A CA 1
ATOM 549 C C . GLY A 1 75 ? 12.282 14.395 -5.249 1.00 56.94 75 GLY A C 1
ATOM 550 O O . GLY A 1 75 ? 13.254 14.906 -4.692 1.00 56.94 75 GLY A O 1
ATOM 551 N N . THR A 1 76 ? 11.043 14.850 -5.026 1.00 61.53 76 THR A N 1
ATOM 552 C CA . THR A 1 76 ? 10.755 16.010 -4.167 1.00 61.53 76 THR A CA 1
ATOM 553 C C . THR A 1 76 ? 10.375 15.577 -2.754 1.00 61.53 76 THR A C 1
ATOM 555 O O . THR A 1 76 ? 9.442 14.798 -2.569 1.00 61.53 76 THR A O 1
ATOM 558 N N . ALA A 1 77 ? 11.055 16.128 -1.744 1.00 65.38 77 ALA A N 1
ATOM 559 C CA . ALA A 1 77 ? 10.698 15.919 -0.342 1.00 65.38 77 ALA A CA 1
ATOM 560 C C . ALA A 1 77 ? 9.251 16.362 -0.067 1.00 65.38 77 ALA A C 1
ATOM 562 O O . ALA A 1 77 ? 8.844 17.469 -0.426 1.00 65.38 77 ALA A O 1
ATOM 563 N N . VAL A 1 78 ? 8.482 15.510 0.608 1.00 70.19 78 VAL A N 1
ATOM 564 C CA . VAL A 1 78 ? 7.089 15.792 0.980 1.00 70.19 78 VAL A CA 1
ATOM 565 C C . VAL A 1 78 ? 7.051 16.104 2.465 1.00 70.19 78 VAL A C 1
ATOM 567 O O . VAL A 1 78 ? 7.558 15.305 3.233 1.00 70.19 78 VAL A O 1
ATOM 570 N N . ALA A 1 79 ? 6.473 17.222 2.902 1.00 75.88 79 ALA A N 1
ATOM 571 C CA . ALA A 1 79 ? 6.354 17.539 4.329 1.00 75.88 79 ALA A CA 1
ATOM 572 C C . ALA A 1 79 ? 5.161 16.820 4.989 1.00 75.88 79 ALA A C 1
ATOM 574 O O . ALA A 1 79 ? 4.187 16.472 4.320 1.00 75.88 79 ALA A O 1
ATOM 575 N N . ASN A 1 80 ? 5.212 16.652 6.314 1.00 79.25 80 ASN A N 1
ATOM 576 C CA . ASN A 1 80 ? 4.034 16.253 7.087 1.00 79.25 80 ASN A CA 1
ATOM 577 C C . ASN A 1 80 ? 2.944 17.330 6.974 1.00 79.25 80 ASN A C 1
ATOM 579 O O . ASN A 1 80 ? 3.238 18.524 6.894 1.00 79.25 80 ASN A O 1
ATOM 583 N N . THR A 1 81 ? 1.683 16.916 7.000 1.00 82.50 81 THR A N 1
ATOM 584 C CA . THR A 1 81 ? 0.528 17.818 6.939 1.00 82.50 81 THR A CA 1
ATOM 585 C C . THR A 1 81 ? -0.648 17.241 7.731 1.00 82.50 81 THR A C 1
ATOM 587 O O . THR A 1 81 ? -0.497 16.249 8.444 1.00 82.50 81 THR A O 1
ATOM 590 N N . THR A 1 82 ? -1.818 17.863 7.647 1.00 79.69 82 THR A N 1
ATOM 591 C CA . THR A 1 82 ? -3.051 17.378 8.269 1.00 79.69 82 THR A CA 1
ATOM 592 C C . THR A 1 82 ? -4.210 17.439 7.281 1.00 79.69 82 THR A C 1
ATOM 594 O O . THR A 1 82 ? -4.314 18.360 6.471 1.00 79.69 82 THR A O 1
ATOM 597 N N . ASN A 1 83 ? -5.114 16.464 7.361 1.00 75.94 83 ASN A N 1
ATOM 598 C CA . ASN A 1 83 ? -6.437 16.548 6.750 1.00 75.94 83 ASN A CA 1
ATOM 599 C C . ASN A 1 83 ? -7.470 16.739 7.864 1.00 75.94 83 ASN A C 1
ATOM 601 O O . ASN A 1 83 ? -7.776 15.798 8.597 1.00 75.94 83 ASN A O 1
ATOM 605 N N . ALA A 1 84 ? -7.959 17.973 8.018 1.00 76.44 84 ALA A N 1
ATOM 606 C CA . ALA A 1 84 ? -8.707 18.428 9.189 1.00 76.44 84 ALA A CA 1
ATOM 607 C C . ALA A 1 84 ? -7.923 18.181 10.494 1.00 76.44 84 ALA A C 1
ATOM 609 O O . ALA A 1 84 ? -7.071 18.989 10.859 1.00 76.44 84 ALA A O 1
ATOM 610 N N . THR A 1 85 ? -8.172 17.063 11.173 1.00 77.81 85 THR A N 1
ATOM 611 C CA . THR A 1 85 ? -7.497 16.657 12.417 1.00 77.81 85 THR A CA 1
ATOM 612 C C . THR A 1 85 ? -6.628 15.410 12.260 1.00 77.81 85 THR A C 1
ATOM 614 O O . THR A 1 85 ? -5.906 15.056 13.188 1.00 77.81 85 THR A O 1
ATOM 617 N N . LEU A 1 86 ? -6.680 14.746 11.104 1.00 88.19 86 LEU A N 1
ATOM 618 C CA . LEU A 1 86 ? -5.955 13.510 10.841 1.00 88.19 86 LEU A CA 1
ATOM 619 C C . LEU A 1 86 ? -4.518 13.835 10.399 1.00 88.19 86 LEU A C 1
ATOM 621 O O . LEU A 1 86 ? -4.353 14.492 9.363 1.00 88.19 86 LEU A O 1
ATOM 625 N N . PRO A 1 87 ? -3.477 13.420 11.147 1.00 93.06 87 PRO A N 1
ATOM 626 C CA . PRO A 1 87 ? -2.097 13.638 10.735 1.00 93.06 87 PRO A CA 1
ATOM 627 C C . PRO A 1 87 ? -1.769 12.844 9.469 1.00 93.06 87 PRO A C 1
ATOM 629 O O . PRO A 1 87 ? -2.156 11.685 9.321 1.00 93.06 87 PRO A O 1
ATOM 632 N N . ILE A 1 88 ? -1.030 13.487 8.568 1.00 92.31 88 ILE A N 1
ATOM 633 C CA . ILE A 1 88 ? -0.465 12.892 7.360 1.00 92.31 88 ILE A CA 1
ATOM 634 C C . ILE A 1 88 ? 1.054 12.970 7.481 1.00 92.31 88 ILE A C 1
ATOM 636 O O . ILE A 1 88 ? 1.644 14.048 7.372 1.00 92.31 88 ILE A O 1
ATOM 640 N N . TYR A 1 89 ? 1.685 11.824 7.697 1.00 92.94 89 TYR A N 1
ATOM 641 C CA . TYR A 1 89 ? 3.130 11.684 7.757 1.00 92.94 89 TYR A CA 1
ATOM 642 C C . TYR A 1 89 ? 3.703 11.381 6.376 1.00 92.94 89 TYR A C 1
ATOM 644 O O . TYR A 1 89 ? 3.158 10.582 5.617 1.00 92.94 89 TYR A O 1
ATOM 652 N N . SER A 1 90 ? 4.819 12.018 6.046 1.00 90.12 90 SER A N 1
ATOM 653 C CA . SER A 1 90 ? 5.571 11.722 4.834 1.00 90.12 90 SER A CA 1
ATOM 654 C C . SER A 1 90 ? 6.603 10.633 5.091 1.00 90.12 90 SER A C 1
ATOM 656 O O . SER A 1 90 ? 7.433 10.752 5.995 1.00 90.12 90 SER A O 1
ATOM 658 N N . LEU A 1 91 ? 6.582 9.619 4.231 1.00 90.25 91 LEU A N 1
ATOM 659 C CA . LEU A 1 91 ? 7.597 8.576 4.114 1.00 90.25 91 LEU A CA 1
ATOM 660 C C . LEU A 1 91 ? 8.546 8.858 2.940 1.00 90.25 91 LEU A C 1
ATOM 662 O O . LEU A 1 91 ? 9.061 7.930 2.321 1.00 90.25 91 LEU A O 1
ATOM 666 N N . TYR A 1 92 ? 8.731 10.131 2.575 1.00 83.38 92 TYR A N 1
ATOM 667 C CA . TYR A 1 92 ? 9.608 10.508 1.473 1.00 83.38 92 TYR A CA 1
ATOM 668 C C . TYR A 1 92 ? 10.337 11.830 1.719 1.00 83.38 92 TYR A C 1
ATOM 670 O O . TYR A 1 92 ? 9.808 12.922 1.480 1.00 83.38 92 TYR A O 1
ATOM 678 N N . GLY A 1 93 ? 11.580 11.725 2.199 1.00 71.50 93 GLY A N 1
ATOM 679 C CA . GLY A 1 93 ? 12.566 12.809 2.176 1.00 71.50 93 GLY A CA 1
ATOM 680 C C . GLY A 1 93 ? 12.265 14.036 3.047 1.00 71.50 93 GLY A C 1
ATOM 681 O O . GLY A 1 93 ? 13.062 14.971 3.043 1.00 71.50 93 GLY A O 1
ATOM 682 N N . SER A 1 94 ? 11.166 14.058 3.816 1.00 65.31 94 SER A N 1
ATOM 683 C CA . SER A 1 94 ? 10.837 15.141 4.769 1.00 65.31 94 SER A CA 1
ATOM 684 C C . SER A 1 94 ? 11.931 15.368 5.805 1.00 65.31 94 SER A C 1
ATOM 686 O O . SER A 1 94 ? 12.120 16.486 6.279 1.00 65.31 94 SER A O 1
ATOM 688 N N . ARG A 1 95 ? 12.621 14.289 6.179 1.00 73.62 95 ARG A N 1
ATOM 689 C CA . ARG A 1 95 ? 13.614 14.239 7.251 1.00 73.62 95 ARG A CA 1
ATOM 690 C C . ARG A 1 95 ? 15.010 14.074 6.662 1.00 73.62 95 ARG A C 1
ATOM 692 O O . ARG A 1 95 ? 15.674 13.070 6.878 1.00 73.62 95 ARG A O 1
ATOM 699 N N . SER A 1 96 ? 15.449 15.048 5.867 1.00 61.31 96 SER A N 1
ATOM 700 C CA . SER A 1 96 ? 16.704 14.962 5.099 1.00 61.31 96 SER A CA 1
ATOM 701 C C . SER A 1 96 ? 17.956 14.701 5.954 1.00 61.31 96 SER A C 1
ATOM 703 O O . SER A 1 96 ? 18.899 14.081 5.468 1.00 61.31 96 SER A O 1
ATOM 705 N N . SER A 1 97 ? 17.955 15.097 7.232 1.00 66.00 97 SER A N 1
ATOM 706 C CA . SER A 1 97 ? 19.015 14.779 8.203 1.00 66.00 97 SER A CA 1
ATOM 707 C C . SER A 1 97 ? 19.126 13.291 8.552 1.00 66.00 97 SER A C 1
ATOM 709 O O . SER A 1 97 ? 20.132 12.879 9.118 1.00 66.00 97 SER A O 1
ATOM 711 N N . GLU A 1 98 ? 18.112 12.494 8.225 1.00 74.44 98 GLU A N 1
ATOM 712 C CA . GLU A 1 98 ? 17.995 11.075 8.578 1.00 74.44 98 GLU A CA 1
ATOM 713 C C . GLU A 1 98 ? 18.326 10.149 7.394 1.00 74.44 98 GLU A C 1
ATOM 715 O O . GLU A 1 98 ? 18.241 8.930 7.501 1.00 74.44 98 GLU A O 1
ATOM 720 N N . GLY A 1 99 ? 18.729 10.705 6.244 1.00 80.75 99 GLY A N 1
ATOM 721 C CA . GLY A 1 99 ? 19.168 9.919 5.090 1.00 80.75 99 GLY A CA 1
ATOM 722 C C . GLY A 1 99 ? 18.127 8.881 4.653 1.00 80.75 99 GLY A C 1
ATOM 723 O O . GLY A 1 99 ? 16.982 9.227 4.357 1.00 80.75 99 GLY A O 1
ATOM 724 N N . ALA A 1 100 ? 18.520 7.605 4.615 1.00 78.06 100 ALA A N 1
ATOM 725 C CA . ALA A 1 100 ? 17.641 6.499 4.230 1.00 78.06 100 ALA A CA 1
ATOM 726 C C . ALA A 1 100 ? 16.470 6.276 5.209 1.00 78.06 100 ALA A C 1
ATOM 728 O O . ALA A 1 100 ? 15.417 5.785 4.801 1.00 78.06 100 ALA A O 1
ATOM 729 N N . ASP A 1 101 ? 16.603 6.689 6.471 1.00 82.62 101 ASP A N 1
ATOM 730 C CA . ASP A 1 101 ? 15.537 6.542 7.469 1.00 82.62 101 ASP A CA 1
ATOM 731 C C . ASP A 1 101 ? 14.390 7.534 7.243 1.00 82.62 101 ASP A C 1
ATOM 733 O O . ASP A 1 101 ? 13.272 7.311 7.714 1.00 82.62 101 ASP A O 1
ATOM 737 N N . SER A 1 102 ? 14.613 8.571 6.423 1.00 85.19 102 SER A N 1
ATOM 738 C CA . SER A 1 102 ? 13.566 9.507 5.992 1.00 85.19 102 SER A CA 1
ATOM 739 C C . SER A 1 102 ? 12.439 8.842 5.185 1.00 85.19 102 SER A C 1
ATOM 741 O O . SER A 1 102 ? 11.356 9.420 5.055 1.00 85.19 102 SER A O 1
ATOM 743 N N . PHE A 1 103 ? 12.668 7.614 4.702 1.00 89.38 103 PHE A N 1
ATOM 744 C CA . PHE A 1 103 ? 11.706 6.798 3.960 1.00 89.38 103 PHE A CA 1
ATOM 745 C C . PHE A 1 103 ? 10.927 5.788 4.825 1.00 89.38 103 PHE A C 1
ATOM 747 O O . PHE A 1 103 ? 10.080 5.056 4.314 1.00 89.38 103 PHE A O 1
ATOM 754 N N . ARG A 1 104 ? 11.218 5.717 6.130 1.00 93.38 104 ARG A N 1
ATOM 755 C CA . ARG A 1 104 ? 10.606 4.780 7.091 1.00 93.38 104 ARG A CA 1
ATOM 756 C C . ARG A 1 104 ? 9.669 5.509 8.053 1.00 93.38 104 ARG A C 1
ATOM 758 O O . ARG A 1 104 ? 9.978 6.642 8.407 1.00 93.38 104 ARG A O 1
ATOM 765 N N . PRO A 1 105 ? 8.568 4.915 8.538 1.00 94.75 105 PRO A N 1
ATOM 766 C CA . PRO A 1 105 ? 7.850 5.487 9.678 1.00 94.75 105 PRO A CA 1
ATOM 767 C C . PRO A 1 105 ? 8.784 5.624 10.896 1.00 94.75 105 PRO A C 1
ATOM 769 O O . PRO A 1 105 ? 9.657 4.780 11.087 1.00 94.75 105 PRO A O 1
ATOM 772 N 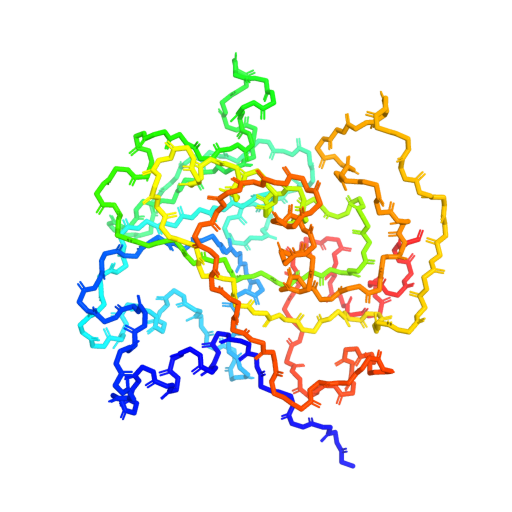N . THR A 1 106 ? 8.616 6.653 11.733 1.00 93.88 106 THR A N 1
ATOM 773 C CA . THR A 1 106 ? 9.303 6.698 13.041 1.00 93.88 106 THR A CA 1
ATOM 774 C C . THR A 1 106 ? 8.463 6.031 14.126 1.00 93.88 106 THR A C 1
ATOM 776 O O . THR A 1 106 ? 7.245 5.898 13.982 1.00 93.88 106 THR A O 1
ATOM 779 N N . ALA A 1 107 ? 9.095 5.669 15.245 1.00 94.00 107 ALA A N 1
ATOM 780 C CA . ALA A 1 107 ? 8.411 5.144 16.426 1.00 94.00 107 ALA A CA 1
ATOM 781 C C . ALA A 1 107 ? 7.284 6.080 16.907 1.00 94.00 107 ALA A C 1
ATOM 783 O O . ALA A 1 107 ? 6.179 5.642 17.236 1.00 94.00 107 ALA A O 1
ATOM 784 N N . GLU A 1 108 ? 7.533 7.391 16.890 1.00 94.25 108 GLU A N 1
ATOM 785 C CA . GLU A 1 108 ? 6.559 8.408 17.290 1.00 94.25 108 GLU A CA 1
ATOM 786 C C . GLU A 1 108 ? 5.352 8.429 16.351 1.00 94.25 108 GLU A C 1
ATOM 788 O O . GLU A 1 108 ? 4.221 8.547 16.816 1.00 94.25 108 GLU A O 1
ATOM 793 N N . MET A 1 109 ? 5.568 8.267 15.040 1.00 95.50 109 MET A N 1
ATOM 794 C CA . MET A 1 109 ? 4.473 8.224 14.064 1.00 95.50 109 MET A CA 1
ATOM 795 C C . MET A 1 109 ? 3.591 6.980 14.229 1.00 95.50 109 MET A C 1
ATOM 797 O O . MET A 1 109 ? 2.406 7.024 13.904 1.00 95.50 109 MET A O 1
ATOM 801 N N . LEU A 1 110 ? 4.156 5.874 14.722 1.00 97.31 110 LEU A N 1
ATOM 802 C CA . LEU A 1 110 ? 3.433 4.622 14.968 1.00 97.31 110 LEU A CA 1
ATOM 803 C C . LEU A 1 110 ? 2.768 4.565 16.352 1.00 97.31 110 LEU A C 1
ATOM 805 O O . LEU A 1 110 ? 2.001 3.645 16.638 1.00 97.31 110 LEU A O 1
ATOM 809 N N . THR A 1 111 ? 3.049 5.534 17.226 1.00 95.62 111 THR A N 1
ATOM 810 C CA . THR A 1 111 ? 2.615 5.493 18.623 1.00 95.62 111 THR A CA 1
ATOM 811 C C . THR A 1 111 ? 1.090 5.508 18.753 1.00 95.62 111 THR A C 1
ATOM 813 O O . THR A 1 111 ? 0.393 6.415 18.296 1.00 95.62 111 THR A O 1
ATOM 816 N N . GLY A 1 112 ? 0.573 4.500 19.458 1.00 96.12 112 GLY A N 1
ATOM 817 C CA . GLY A 1 112 ? -0.852 4.348 19.736 1.00 96.12 112 GLY A CA 1
ATOM 818 C C . GLY A 1 112 ? -1.674 3.844 18.549 1.00 96.12 112 GLY A C 1
ATOM 819 O O . GLY A 1 112 ? -2.897 3.953 18.606 1.00 96.12 112 GLY A O 1
ATOM 820 N N . LEU A 1 113 ? -1.038 3.345 17.486 1.00 98.44 113 LEU A N 1
ATOM 821 C CA . LEU A 1 113 ? -1.708 2.528 16.479 1.00 98.44 113 LEU A CA 1
ATOM 822 C C . LEU A 1 113 ? -1.769 1.074 16.958 1.00 98.44 113 LEU A C 1
ATOM 824 O O . LEU A 1 113 ? -0.819 0.575 17.555 1.00 98.44 113 LEU A O 1
ATOM 828 N N . ASP A 1 114 ? -2.867 0.393 16.649 1.00 98.44 114 ASP A N 1
ATOM 829 C CA . ASP A 1 114 ? -3.041 -1.037 16.906 1.00 98.44 114 ASP A CA 1
ATOM 830 C C . ASP A 1 114 ? -2.742 -1.898 15.674 1.00 98.44 114 ASP A C 1
ATOM 832 O O . ASP A 1 114 ? -2.505 -3.097 15.802 1.00 98.44 114 ASP A O 1
ATOM 836 N N . VAL A 1 115 ? -2.832 -1.309 14.478 1.00 98.50 115 VAL A N 1
ATOM 837 C CA . VAL A 1 115 ? -2.557 -1.960 13.194 1.00 98.50 115 VAL A CA 1
ATOM 838 C C . VAL A 1 115 ? -2.265 -0.911 12.122 1.00 98.50 115 VAL A C 1
ATOM 840 O O . VAL A 1 115 ? -2.843 0.182 12.126 1.00 98.50 115 VAL A O 1
ATOM 843 N N . LEU A 1 116 ? -1.386 -1.248 11.181 1.00 98.75 116 LEU A N 1
ATOM 844 C CA . LEU A 1 116 ? -1.129 -0.450 9.987 1.00 98.75 116 LEU A CA 1
ATOM 845 C C . LEU A 1 116 ? -1.718 -1.148 8.753 1.00 98.75 116 LEU A C 1
ATOM 847 O O . LEU A 1 116 ? -1.574 -2.357 8.594 1.00 98.75 116 LEU A O 1
ATOM 851 N N . ILE A 1 117 ? -2.377 -0.401 7.870 1.00 98.81 117 ILE A N 1
ATOM 852 C CA . ILE A 1 117 ? -2.864 -0.888 6.572 1.00 98.81 117 ILE A CA 1
ATOM 853 C C . ILE A 1 117 ? -1.981 -0.321 5.462 1.00 98.81 117 ILE A C 1
ATOM 855 O O . ILE A 1 117 ? -1.678 0.868 5.467 1.00 98.81 117 ILE A O 1
ATOM 859 N N . PHE A 1 118 ? -1.621 -1.143 4.480 1.00 98.81 118 PHE A N 1
ATOM 860 C CA . PHE A 1 118 ? -0.996 -0.721 3.229 1.00 98.81 118 PHE A CA 1
ATOM 861 C C . PHE A 1 118 ? -1.969 -0.943 2.065 1.00 98.81 118 PHE A C 1
ATOM 863 O O . PHE A 1 118 ? -2.354 -2.082 1.797 1.00 98.81 118 PHE A O 1
ATOM 870 N N . ASP A 1 119 ? -2.359 0.129 1.374 1.00 98.62 119 ASP A N 1
ATOM 871 C CA . ASP A 1 119 ? -3.263 0.078 0.216 1.00 98.62 119 ASP A CA 1
ATOM 872 C C . ASP A 1 119 ? -2.829 1.081 -0.863 1.00 98.62 119 ASP A C 1
ATOM 874 O O . ASP A 1 119 ? -3.182 2.262 -0.816 1.00 98.62 119 ASP A O 1
ATOM 878 N N . ILE A 1 120 ? -2.031 0.615 -1.828 1.00 97.75 120 ILE A N 1
ATOM 879 C CA . ILE A 1 120 ? -1.481 1.419 -2.931 1.00 97.75 120 ILE A CA 1
ATOM 880 C C . ILE A 1 120 ? -1.423 0.570 -4.202 1.00 97.75 120 ILE A C 1
ATOM 882 O O . ILE A 1 120 ? -1.020 -0.592 -4.152 1.00 97.75 120 ILE A O 1
ATOM 886 N N . GLN A 1 121 ? -1.795 1.144 -5.350 1.00 98.00 121 GLN A N 1
ATOM 887 C CA . GLN A 1 121 ? -1.665 0.499 -6.659 1.00 98.00 121 GLN A CA 1
ATOM 888 C C . GLN A 1 121 ? -0.183 0.426 -7.088 1.00 98.00 121 GLN A C 1
ATOM 890 O O . GLN A 1 121 ? 0.431 1.475 -7.311 1.00 98.00 121 GLN A O 1
ATOM 895 N N . PRO A 1 122 ? 0.407 -0.778 -7.245 1.00 95.94 122 PRO A N 1
ATOM 896 C CA . PRO A 1 122 ? 1.742 -0.934 -7.823 1.00 95.94 122 PRO A CA 1
ATOM 897 C C . PRO A 1 122 ? 1.715 -0.804 -9.356 1.00 95.94 122 PRO A C 1
ATOM 899 O O . PRO A 1 122 ? 0.647 -0.791 -9.971 1.00 95.94 122 PRO A O 1
ATOM 902 N N . VAL A 1 123 ? 2.898 -0.788 -9.984 1.00 97.38 123 VAL A N 1
ATOM 903 C CA . VAL A 1 123 ? 3.041 -0.780 -11.460 1.00 97.38 123 VAL A CA 1
ATOM 904 C C . VAL A 1 123 ? 3.769 -1.999 -12.039 1.00 97.38 123 VAL A C 1
ATOM 906 O O . VAL A 1 123 ? 3.854 -2.132 -13.252 1.00 97.38 123 VAL A O 1
ATOM 909 N N . GLY A 1 124 ? 4.271 -2.905 -11.191 1.00 96.75 124 GLY A N 1
ATOM 910 C CA . GLY A 1 124 ? 4.927 -4.149 -11.622 1.00 96.75 124 GLY A CA 1
ATOM 911 C C . GLY A 1 124 ? 6.419 -4.037 -11.965 1.00 96.75 124 GLY A C 1
ATOM 912 O O . GLY A 1 124 ? 7.001 -5.011 -12.448 1.00 96.75 124 GLY A O 1
ATOM 913 N N . ALA A 1 125 ? 7.036 -2.881 -11.696 1.00 97.25 125 ALA A N 1
ATOM 914 C CA . ALA A 1 125 ? 8.465 -2.625 -11.869 1.00 97.25 125 ALA A CA 1
ATOM 915 C C . ALA A 1 125 ? 9.170 -2.452 -10.514 1.00 97.25 125 ALA A C 1
ATOM 917 O O . ALA A 1 125 ? 8.693 -1.708 -9.657 1.00 97.25 125 ALA A O 1
ATOM 918 N N . ARG A 1 126 ? 10.342 -3.078 -10.343 1.00 96.50 126 ARG A N 1
ATOM 919 C CA . ARG A 1 126 ? 11.142 -3.043 -9.103 1.00 96.50 126 ARG A CA 1
ATOM 920 C C . ARG A 1 126 ? 11.558 -1.636 -8.689 1.00 96.50 126 ARG A C 1
ATOM 922 O O . ARG A 1 126 ? 11.653 -1.360 -7.500 1.00 96.50 126 ARG A O 1
ATOM 929 N N . PHE A 1 127 ? 11.831 -0.766 -9.658 1.00 94.44 127 PHE A N 1
ATOM 930 C CA . PHE A 1 127 ? 12.279 0.601 -9.397 1.00 94.44 127 PHE A CA 1
ATOM 931 C C . PHE A 1 127 ? 11.138 1.597 -9.171 1.00 94.44 127 PHE A C 1
ATOM 933 O O . PHE A 1 127 ? 11.392 2.773 -8.933 1.00 94.44 127 PHE A O 1
ATOM 940 N N . TYR A 1 128 ? 9.887 1.127 -9.180 1.00 95.56 128 TYR A N 1
ATOM 941 C CA . TYR A 1 128 ? 8.765 1.910 -8.689 1.00 95.56 128 TYR A CA 1
ATOM 942 C C . TYR A 1 128 ? 8.681 1.773 -7.166 1.00 95.56 128 TYR A C 1
ATOM 944 O O . TYR A 1 128 ? 8.385 0.701 -6.629 1.00 95.56 128 TYR A O 1
ATOM 952 N N . THR A 1 129 ? 8.973 2.863 -6.464 1.00 93.81 129 THR A N 1
ATOM 953 C CA . THR A 1 129 ? 9.447 2.854 -5.069 1.00 93.81 129 THR A CA 1
ATOM 954 C C . THR A 1 129 ? 8.439 2.369 -4.027 1.00 93.81 129 THR A C 1
ATOM 956 O O . THR A 1 129 ? 8.817 2.111 -2.887 1.00 93.81 129 THR A O 1
ATOM 959 N N . TYR A 1 130 ? 7.173 2.157 -4.390 1.00 95.25 130 TYR A N 1
ATOM 960 C CA . TYR A 1 130 ? 6.153 1.640 -3.470 1.00 95.25 130 TYR A CA 1
ATOM 961 C C . TYR A 1 130 ? 6.442 0.221 -2.972 1.00 95.25 130 TYR A C 1
ATOM 963 O O . TYR A 1 130 ? 6.038 -0.117 -1.860 1.00 95.25 130 TYR A O 1
ATOM 971 N N . LEU A 1 131 ? 7.192 -0.586 -3.734 1.00 95.06 131 LEU A N 1
ATOM 972 C CA . LEU A 1 131 ? 7.734 -1.856 -3.234 1.00 95.06 131 LEU A CA 1
ATOM 973 C C . LEU A 1 131 ? 8.735 -1.634 -2.099 1.00 95.06 131 LEU A C 1
ATOM 975 O O . LEU A 1 131 ? 8.655 -2.300 -1.068 1.00 95.06 131 LEU A O 1
ATOM 979 N N . THR A 1 132 ? 9.637 -0.667 -2.261 1.00 94.94 132 THR A N 1
ATOM 980 C CA . THR A 1 132 ? 10.605 -0.313 -1.222 1.00 94.94 132 THR A CA 1
ATOM 981 C C . THR A 1 132 ? 9.919 0.300 -0.009 1.00 94.94 132 THR A C 1
ATOM 983 O O . THR A 1 132 ? 10.248 -0.068 1.116 1.00 94.94 132 THR A O 1
ATOM 986 N N . THR A 1 133 ? 8.914 1.164 -0.210 1.00 96.25 133 THR A N 1
ATOM 987 C CA . THR A 1 133 ? 8.074 1.678 0.882 1.00 96.25 133 THR A CA 1
ATOM 988 C C . THR A 1 133 ? 7.436 0.534 1.663 1.00 96.25 133 THR A C 1
ATOM 990 O O . THR A 1 133 ? 7.508 0.536 2.888 1.00 96.25 133 THR A O 1
ATOM 993 N N . LEU A 1 134 ? 6.849 -0.457 0.982 1.00 97.50 134 LEU A N 1
ATOM 994 C CA . LEU A 1 134 ? 6.272 -1.629 1.637 1.00 97.50 134 LEU A CA 1
ATOM 995 C C . LEU A 1 134 ? 7.324 -2.381 2.466 1.00 97.50 134 LEU A C 1
ATOM 997 O O . LEU A 1 134 ? 7.078 -2.644 3.640 1.00 97.50 134 LEU A O 1
ATOM 1001 N N . LEU A 1 135 ? 8.493 -2.693 1.896 1.00 95.75 135 LEU A N 1
ATOM 1002 C CA . LEU A 1 135 ? 9.556 -3.402 2.618 1.00 95.75 135 LEU A CA 1
ATOM 1003 C C . LEU A 1 135 ? 10.013 -2.631 3.865 1.00 95.75 135 LEU A C 1
ATOM 1005 O O . LEU A 1 135 ? 10.193 -3.212 4.934 1.00 95.75 135 LEU A O 1
ATOM 1009 N N . TYR A 1 136 ? 10.182 -1.317 3.742 1.00 95.50 136 TYR A N 1
ATOM 1010 C CA . TYR A 1 136 ? 10.596 -0.453 4.845 1.00 95.50 136 TYR A CA 1
ATOM 1011 C C . TYR A 1 136 ? 9.534 -0.377 5.938 1.00 95.50 136 TYR A C 1
ATOM 1013 O O . TYR A 1 136 ? 9.866 -0.512 7.113 1.00 95.50 136 TYR A O 1
ATOM 1021 N N . VAL A 1 137 ? 8.262 -0.246 5.558 1.00 97.38 137 VAL A N 1
ATOM 1022 C CA . VAL A 1 137 ? 7.132 -0.323 6.488 1.00 97.38 137 VAL A CA 1
ATOM 1023 C C . VAL A 1 137 ? 7.121 -1.671 7.206 1.00 97.38 137 VAL A C 1
ATOM 1025 O O . VAL A 1 137 ? 7.042 -1.685 8.428 1.00 97.38 137 VAL A O 1
ATOM 1028 N N . MET A 1 138 ? 7.257 -2.788 6.485 1.00 97.81 138 MET A N 1
ATOM 1029 C CA . MET A 1 138 ? 7.275 -4.134 7.069 1.00 97.81 138 MET A CA 1
ATOM 1030 C C . MET A 1 138 ? 8.381 -4.314 8.112 1.00 97.81 138 MET A C 1
ATOM 1032 O O . MET A 1 138 ? 8.131 -4.869 9.178 1.00 97.81 138 MET A O 1
ATOM 1036 N N . GLN A 1 139 ? 9.590 -3.830 7.820 1.00 95.44 139 GLN A N 1
ATOM 1037 C CA . GLN A 1 139 ? 10.709 -3.871 8.763 1.00 95.44 139 GLN A CA 1
ATOM 1038 C C . GLN A 1 139 ? 10.415 -3.027 10.008 1.00 95.44 139 GLN A C 1
ATOM 1040 O O . GLN A 1 139 ? 10.525 -3.516 11.128 1.00 95.44 139 GLN A O 1
ATOM 1045 N N . THR A 1 140 ? 9.964 -1.785 9.822 1.00 95.94 140 THR A N 1
ATOM 1046 C CA . THR A 1 140 ? 9.710 -0.869 10.937 1.00 95.94 140 THR A CA 1
ATOM 1047 C C . THR A 1 140 ? 8.565 -1.344 11.833 1.00 95.94 140 THR A C 1
ATOM 1049 O O . THR A 1 140 ? 8.675 -1.277 13.055 1.00 95.94 140 THR A O 1
ATOM 1052 N N . VAL A 1 141 ? 7.457 -1.841 11.276 1.00 97.56 141 VAL A N 1
ATOM 1053 C CA . VAL A 1 141 ? 6.335 -2.317 12.104 1.00 97.56 141 VAL A CA 1
ATOM 1054 C C . VAL A 1 141 ? 6.680 -3.603 12.857 1.00 97.56 141 VAL A C 1
ATOM 1056 O O . VAL A 1 141 ? 6.235 -3.770 13.991 1.00 97.56 141 VAL A O 1
ATOM 1059 N N . ALA A 1 142 ? 7.534 -4.464 12.292 1.00 96.94 142 ALA A N 1
ATOM 1060 C CA . ALA A 1 142 ? 8.042 -5.644 12.986 1.00 96.94 142 ALA A CA 1
ATOM 1061 C C . ALA A 1 142 ? 8.890 -5.276 14.215 1.00 96.94 142 ALA A C 1
ATOM 1063 O O . ALA A 1 142 ? 8.692 -5.847 15.285 1.00 96.94 142 ALA A O 1
ATOM 1064 N N . GLU A 1 143 ? 9.759 -4.265 14.106 1.00 95.81 143 GLU A N 1
ATOM 1065 C CA . GLU A 1 143 ? 10.546 -3.741 15.238 1.00 95.81 143 GLU A CA 1
ATOM 1066 C C . GLU A 1 143 ? 9.665 -3.226 16.389 1.00 95.81 143 GLU A C 1
ATOM 1068 O O . GLU A 1 143 ? 10.067 -3.263 17.552 1.00 95.81 143 GLU A O 1
ATOM 1073 N N . HIS A 1 144 ? 8.445 -2.780 16.076 1.00 96.25 144 HIS A N 1
ATOM 1074 C CA . HIS A 1 144 ? 7.496 -2.213 17.034 1.00 96.25 144 HIS A CA 1
ATOM 1075 C C . HIS A 1 144 ? 6.380 -3.184 17.443 1.00 96.25 144 HIS A C 1
ATOM 1077 O O . HIS A 1 144 ? 5.492 -2.796 18.200 1.00 96.25 144 HIS A O 1
ATOM 1083 N N . ASN A 1 145 ? 6.419 -4.442 16.983 1.00 96.69 145 ASN A N 1
ATOM 1084 C CA . ASN A 1 145 ? 5.352 -5.432 17.180 1.00 96.69 145 ASN A CA 1
ATOM 1085 C C . ASN A 1 145 ? 3.962 -4.912 16.758 1.00 96.69 145 ASN A C 1
ATOM 1087 O O . ASN A 1 145 ? 2.952 -5.232 17.386 1.00 96.69 145 ASN A O 1
ATOM 1091 N N . LEU A 1 146 ? 3.917 -4.085 15.711 1.00 98.19 146 LEU A N 1
ATOM 1092 C CA . LEU A 1 146 ? 2.687 -3.546 15.147 1.00 98.19 146 LEU A CA 1
ATOM 1093 C C . LEU A 1 146 ? 2.243 -4.439 13.974 1.00 98.19 146 LEU A C 1
ATOM 1095 O O . LEU A 1 146 ? 2.999 -4.584 13.010 1.00 98.19 146 LEU A O 1
ATOM 1099 N N . PRO A 1 147 ? 1.036 -5.031 14.010 1.00 98.44 147 PRO A N 1
ATOM 1100 C CA . PRO A 1 147 ? 0.521 -5.808 12.890 1.00 98.44 147 PRO A CA 1
ATOM 1101 C C . PRO A 1 147 ? 0.381 -4.975 11.611 1.00 98.44 147 PRO A C 1
ATOM 1103 O O . PRO A 1 147 ? 0.013 -3.795 11.655 1.00 98.44 147 PRO A O 1
ATOM 1106 N N . LEU A 1 148 ? 0.622 -5.610 10.463 1.00 98.81 148 LEU A N 1
ATOM 1107 C CA . LEU A 1 148 ? 0.475 -5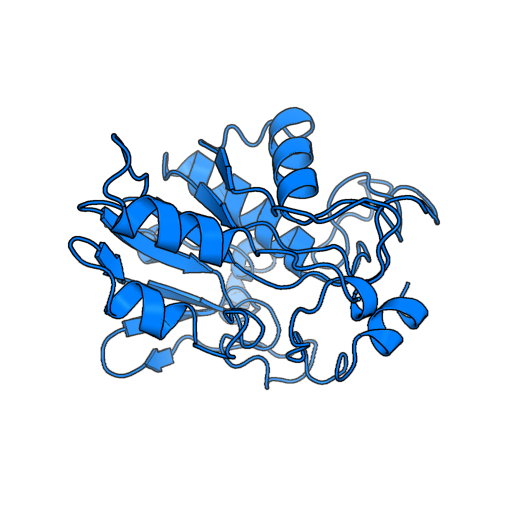.013 9.137 1.00 98.81 148 LEU A CA 1
ATOM 1108 C C . LEU A 1 148 ? -0.558 -5.775 8.309 1.00 98.81 148 LEU A C 1
ATOM 1110 O O . LEU A 1 148 ? -0.450 -6.984 8.108 1.00 98.81 148 LEU A O 1
ATOM 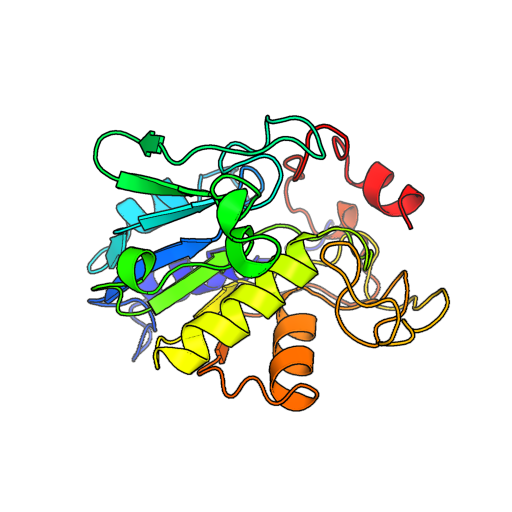1114 N N . ILE A 1 149 ? -1.518 -5.046 7.748 1.00 98.81 149 ILE A N 1
ATOM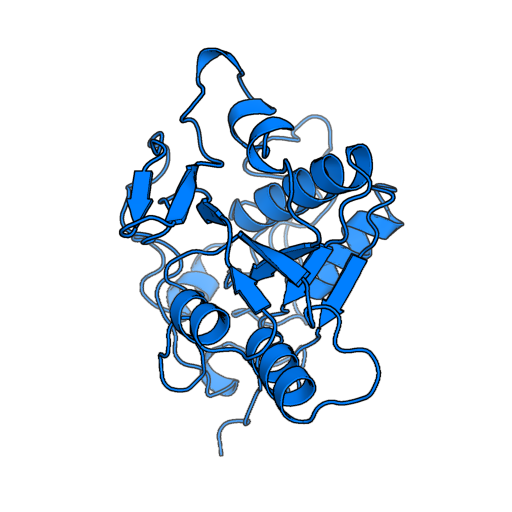 1115 C CA . ILE A 1 149 ? -2.470 -5.562 6.768 1.00 98.81 149 ILE A CA 1
ATOM 1116 C C . ILE A 1 149 ? -2.115 -4.997 5.394 1.00 98.81 149 ILE A C 1
ATOM 1118 O O . ILE A 1 149 ? -2.243 -3.799 5.160 1.00 98.81 149 ILE A O 1
ATOM 1122 N N . VAL A 1 150 ? -1.727 -5.851 4.451 1.00 98.88 150 VAL A N 1
ATOM 1123 C CA . VAL A 1 150 ? -1.539 -5.458 3.048 1.00 98.88 150 VAL A CA 1
ATOM 1124 C C . VAL A 1 150 ? -2.814 -5.773 2.277 1.00 98.88 150 VAL A C 1
ATOM 1126 O O . VAL A 1 150 ? -3.189 -6.937 2.112 1.00 98.88 150 VAL A O 1
ATOM 1129 N N . CYS A 1 151 ? -3.485 -4.723 1.810 1.00 98.75 151 CYS A N 1
ATOM 1130 C CA . CYS A 1 151 ? -4.611 -4.824 0.895 1.00 98.75 151 CYS A CA 1
ATOM 1131 C C . CYS A 1 151 ? -4.064 -5.010 -0.516 1.00 98.75 151 CYS A C 1
ATOM 1133 O O . CYS A 1 151 ? -3.518 -4.082 -1.111 1.00 98.75 151 CYS A O 1
ATOM 1135 N N . ASP A 1 152 ? -4.167 -6.229 -1.039 1.00 98.69 152 ASP A N 1
ATOM 1136 C CA . ASP A 1 152 ? -3.571 -6.547 -2.325 1.00 98.69 152 ASP A CA 1
ATOM 1137 C C . ASP A 1 152 ? -4.278 -5.816 -3.476 1.00 98.69 152 ASP A C 1
ATOM 1139 O O . ASP A 1 152 ? -5.491 -5.575 -3.446 1.00 98.69 152 ASP A O 1
ATOM 1143 N N . ARG A 1 153 ? -3.513 -5.497 -4.520 1.00 98.50 153 ARG A N 1
ATOM 1144 C CA . ARG A 1 153 ? -4.001 -4.890 -5.763 1.00 98.50 153 ARG A CA 1
ATOM 1145 C C . ARG A 1 153 ? -3.380 -5.592 -6.970 1.00 98.50 153 ARG A C 1
ATOM 1147 O O . ARG A 1 153 ? -2.224 -6.016 -6.888 1.00 98.50 153 ARG A O 1
ATOM 1154 N N . PRO A 1 154 ? -4.107 -5.700 -8.101 1.00 98.06 154 PRO A N 1
ATOM 1155 C CA . PRO A 1 154 ? -3.577 -6.310 -9.315 1.00 98.06 154 PRO A CA 1
ATOM 1156 C C . PRO A 1 154 ? -2.243 -5.702 -9.739 1.00 98.06 154 PRO A C 1
ATOM 1158 O O . PRO A 1 154 ? -2.087 -4.479 -9.749 1.00 98.06 154 PRO A O 1
ATOM 1161 N N . ASN A 1 155 ? -1.306 -6.549 -10.164 1.00 98.38 155 ASN A N 1
ATOM 1162 C CA . ASN A 1 155 ? -0.168 -6.084 -10.944 1.00 98.38 155 ASN A CA 1
ATOM 1163 C C . ASN A 1 155 ? -0.685 -5.668 -12.338 1.00 98.38 155 ASN A C 1
ATOM 1165 O O . ASN A 1 155 ? -1.239 -6.518 -13.042 1.00 98.38 155 ASN A O 1
ATOM 1169 N N . PRO A 1 156 ? -0.554 -4.391 -12.750 1.00 97.94 156 PRO A N 1
ATOM 1170 C CA . PRO A 1 156 ? -1.196 -3.901 -13.969 1.00 97.94 156 PRO A CA 1
ATOM 1171 C C . PRO A 1 156 ? -0.598 -4.467 -15.257 1.00 97.94 156 PRO A C 1
ATOM 1173 O O . PRO A 1 156 ? -1.248 -4.407 -16.300 1.00 97.94 156 PRO A O 1
ATOM 1176 N N . ILE A 1 157 ? 0.607 -5.031 -15.176 1.00 98.19 157 ILE A N 1
ATOM 1177 C CA . ILE A 1 157 ? 1.307 -5.676 -16.290 1.00 98.19 157 ILE A CA 1
ATOM 1178 C C . ILE A 1 157 ? 1.327 -7.204 -16.142 1.00 98.19 157 ILE A C 1
ATOM 1180 O O . ILE A 1 157 ? 2.191 -7.878 -16.706 1.00 98.19 157 ILE A O 1
ATOM 1184 N N . GLY A 1 158 ? 0.385 -7.757 -15.374 1.00 97.44 158 GLY A N 1
ATOM 1185 C CA . GLY A 1 158 ? 0.247 -9.189 -15.142 1.00 97.44 158 GLY A CA 1
ATOM 1186 C C . GLY A 1 158 ? 1.332 -9.784 -14.241 1.00 97.44 158 GLY A C 1
ATOM 1187 O O . GLY A 1 158 ? 2.237 -9.112 -13.750 1.00 97.44 158 GLY A O 1
ATOM 1188 N N . GLY A 1 159 ? 1.216 -11.087 -14.006 1.00 97.75 159 GLY A N 1
ATOM 1189 C CA . GLY A 1 159 ? 2.112 -11.886 -13.174 1.00 97.75 159 GLY A CA 1
ATOM 1190 C C . GLY A 1 159 ? 2.751 -13.078 -13.889 1.00 97.75 159 GLY A C 1
ATOM 1191 O O . GLY A 1 159 ? 3.352 -13.929 -13.241 1.00 97.75 159 GLY A O 1
ATOM 1192 N N . GLU A 1 160 ? 2.598 -13.208 -15.205 1.00 97.50 160 GLU A N 1
ATOM 1193 C CA . GLU A 1 160 ? 3.196 -14.328 -15.955 1.00 97.50 160 GLU A CA 1
ATOM 1194 C C . GLU A 1 160 ? 4.607 -14.024 -16.455 1.00 97.50 160 GLU A C 1
ATOM 1196 O O . GLU A 1 160 ? 5.447 -14.920 -16.520 1.00 97.50 160 GLU A O 1
ATOM 1201 N N . ILE A 1 161 ? 4.880 -12.763 -16.785 1.00 97.44 161 ILE A N 1
ATOM 1202 C CA . ILE A 1 161 ? 6.149 -12.354 -17.375 1.00 97.44 161 ILE A CA 1
ATOM 1203 C C . ILE A 1 161 ? 7.087 -11.848 -16.276 1.00 97.44 161 ILE A C 1
ATOM 1205 O O . ILE A 1 161 ? 6.724 -10.974 -15.485 1.00 97.44 161 ILE A O 1
ATOM 1209 N N . ILE A 1 162 ? 8.302 -12.397 -16.264 1.00 97.75 162 ILE A N 1
ATOM 1210 C CA . ILE A 1 162 ? 9.396 -12.030 -15.365 1.00 97.75 162 ILE A CA 1
ATOM 1211 C C . ILE A 1 162 ? 10.608 -11.677 -16.229 1.00 97.75 162 ILE A C 1
ATOM 1213 O O . ILE A 1 162 ? 11.066 -12.509 -17.011 1.00 97.75 162 ILE A O 1
ATOM 1217 N N . GLU A 1 163 ? 11.116 -10.450 -16.111 1.00 97.56 163 GLU A N 1
ATOM 1218 C CA . GLU A 1 163 ? 12.126 -9.901 -17.029 1.00 97.56 163 GLU A CA 1
ATOM 1219 C C . GLU A 1 163 ? 13.176 -9.044 -16.305 1.00 97.56 163 GLU A C 1
ATOM 1221 O O . GLU A 1 163 ? 12.918 -8.411 -15.276 1.00 97.56 163 GLU A O 1
ATOM 1226 N N . GLY A 1 164 ? 14.373 -8.991 -16.895 1.00 97.00 164 GLY A N 1
ATOM 1227 C CA . GLY A 1 164 ? 15.502 -8.192 -16.421 1.00 97.00 164 GLY A CA 1
ATOM 1228 C C . GLY A 1 164 ? 16.363 -8.878 -15.351 1.00 97.00 164 GLY A C 1
ATOM 1229 O O . GLY A 1 164 ? 15.998 -9.925 -14.814 1.00 97.00 164 GLY A O 1
ATOM 1230 N N . PRO A 1 165 ? 17.542 -8.308 -15.046 1.00 96.25 165 PRO A N 1
ATOM 1231 C CA . PRO A 1 165 ? 18.456 -8.875 -14.067 1.00 96.25 165 PRO A CA 1
ATOM 1232 C C . PRO A 1 165 ? 17.874 -8.799 -12.654 1.00 96.25 165 PRO A C 1
ATOM 1234 O O . PRO A 1 165 ? 17.265 -7.795 -12.262 1.00 96.25 165 PRO A O 1
ATOM 1237 N N . ILE A 1 166 ? 18.133 -9.847 -11.872 1.00 96.06 166 ILE A N 1
ATOM 1238 C CA . ILE A 1 166 ? 17.959 -9.820 -10.418 1.00 96.06 166 ILE A CA 1
ATOM 1239 C C . ILE A 1 166 ? 18.886 -8.741 -9.851 1.00 96.06 166 ILE A C 1
ATOM 1241 O O . ILE A 1 166 ? 20.020 -8.591 -10.309 1.00 96.06 166 ILE A O 1
ATOM 1245 N N . LEU A 1 167 ? 18.387 -7.959 -8.893 1.00 94.56 167 LEU A N 1
ATOM 1246 C CA . LEU A 1 167 ? 19.190 -6.941 -8.227 1.00 94.56 167 LEU A CA 1
ATOM 1247 C C . LEU A 1 167 ? 20.342 -7.605 -7.465 1.00 94.56 167 LEU A C 1
ATOM 1249 O O . LEU A 1 167 ? 20.105 -8.435 -6.590 1.00 94.56 167 LEU A O 1
ATOM 1253 N N . ASP A 1 168 ? 21.573 -7.210 -7.775 1.00 93.56 168 ASP A N 1
ATOM 1254 C CA . ASP A 1 168 ? 22.706 -7.447 -6.885 1.00 93.56 168 ASP A CA 1
ATOM 1255 C C . ASP A 1 168 ? 22.533 -6.541 -5.659 1.00 93.56 168 ASP A C 1
ATOM 1257 O O . ASP A 1 168 ? 22.397 -5.322 -5.793 1.00 93.56 168 ASP A O 1
ATOM 1261 N N . GLU A 1 169 ? 22.494 -7.139 -4.468 1.00 89.25 169 GLU A N 1
ATOM 1262 C CA . GLU A 1 169 ? 22.211 -6.428 -3.219 1.00 89.25 169 GLU A CA 1
ATOM 1263 C C . GLU A 1 169 ? 23.236 -5.330 -2.901 1.00 89.25 169 GLU A C 1
ATOM 1265 O O . GLU A 1 169 ? 22.907 -4.389 -2.178 1.00 89.25 169 GLU A O 1
ATOM 1270 N N . SER A 1 170 ? 24.436 -5.372 -3.493 1.00 93.19 170 SER A N 1
ATOM 1271 C CA . SER A 1 170 ? 25.411 -4.276 -3.397 1.00 93.19 170 SER A CA 1
ATOM 1272 C C . SER A 1 170 ? 24.939 -2.971 -4.058 1.00 93.19 170 SER A C 1
ATOM 1274 O O . SER A 1 170 ? 25.441 -1.901 -3.716 1.00 93.19 170 SER A O 1
ATOM 1276 N N . PHE A 1 171 ? 23.941 -3.036 -4.949 1.00 92.81 171 PHE A N 1
ATOM 1277 C CA . PHE A 1 171 ? 23.267 -1.881 -5.555 1.00 92.81 171 PHE A CA 1
ATOM 1278 C C . PHE A 1 171 ? 21.896 -1.579 -4.929 1.00 92.81 171 PHE A C 1
ATOM 1280 O O . PHE A 1 171 ? 21.124 -0.792 -5.486 1.00 92.81 171 PHE A O 1
ATOM 1287 N N . SER A 1 172 ? 21.567 -2.196 -3.789 1.00 91.31 172 SER A N 1
ATOM 1288 C CA . SER A 1 172 ? 20.308 -1.946 -3.083 1.00 91.31 172 SER A CA 1
ATOM 1289 C C . SER A 1 172 ? 20.181 -0.479 -2.667 1.00 91.31 172 SER A C 1
ATOM 1291 O O . SER A 1 172 ? 21.112 0.126 -2.134 1.00 91.31 172 SER A O 1
ATOM 1293 N N . SER A 1 173 ? 19.018 0.111 -2.938 1.00 91.19 173 SER A N 1
ATOM 1294 C CA . SER A 1 173 ? 18.718 1.518 -2.653 1.00 91.19 173 SER A CA 1
ATOM 1295 C C . SER A 1 173 ? 17.206 1.747 -2.574 1.00 91.19 173 SER A C 1
ATOM 1297 O O . SER A 1 173 ? 16.415 0.819 -2.739 1.00 91.19 173 SER A O 1
ATOM 1299 N N . PHE A 1 174 ? 16.771 2.994 -2.358 1.00 90.56 174 PHE A N 1
ATOM 1300 C CA . PHE A 1 174 ? 15.339 3.305 -2.326 1.00 90.56 174 PHE A CA 1
ATOM 1301 C C . PHE A 1 174 ? 14.617 2.977 -3.651 1.00 90.56 174 PHE A C 1
ATOM 1303 O O . PHE A 1 174 ? 13.467 2.544 -3.650 1.00 90.56 174 PHE A O 1
ATOM 1310 N N . VAL A 1 175 ? 15.319 3.095 -4.782 1.00 91.19 175 VAL A N 1
ATOM 1311 C CA . VAL A 1 175 ? 14.804 2.797 -6.133 1.00 91.19 175 VAL A CA 1
ATOM 1312 C C . VAL A 1 175 ? 15.040 1.344 -6.563 1.00 91.19 175 VAL A C 1
ATOM 1314 O O . VAL A 1 175 ? 14.973 1.006 -7.742 1.00 91.19 175 VAL A O 1
ATOM 1317 N N . GLY A 1 176 ? 15.355 0.457 -5.625 1.00 89.94 176 GLY A N 1
ATOM 1318 C CA . GLY A 1 176 ? 15.526 -0.955 -5.918 1.00 89.94 176 GLY A CA 1
ATOM 1319 C C . GLY A 1 176 ? 15.754 -1.740 -4.645 1.00 89.94 176 GLY A C 1
ATOM 1320 O O . GLY A 1 176 ? 16.864 -1.749 -4.119 1.00 89.94 176 GLY A O 1
ATOM 1321 N N . CYS A 1 177 ? 14.704 -2.416 -4.183 1.00 86.06 177 CYS A N 1
ATOM 1322 C CA . CYS A 1 177 ? 14.762 -3.278 -3.015 1.00 86.06 177 CYS A CA 1
ATOM 1323 C C . CYS A 1 177 ? 14.559 -4.750 -3.377 1.00 86.06 177 CYS A C 1
ATOM 1325 O O . CYS A 1 177 ? 13.781 -5.090 -4.274 1.00 86.06 177 CYS A O 1
ATOM 1327 N N . GLY A 1 178 ? 15.216 -5.616 -2.607 1.00 83.06 178 GLY A N 1
ATOM 1328 C CA . GLY A 1 178 ? 15.141 -7.063 -2.750 1.00 83.06 178 GLY A CA 1
ATOM 1329 C C . GLY A 1 178 ? 15.795 -7.588 -4.032 1.00 83.06 178 GLY A C 1
ATOM 1330 O O . GLY A 1 178 ? 15.846 -6.925 -5.066 1.00 83.06 178 GLY A O 1
ATOM 1331 N N . ALA A 1 179 ? 16.263 -8.829 -3.975 1.00 89.25 179 ALA A N 1
ATOM 1332 C CA . ALA A 1 179 ? 16.673 -9.668 -5.096 1.00 89.25 179 ALA A CA 1
ATOM 1333 C C . ALA A 1 179 ? 15.489 -10.036 -6.025 1.00 89.25 179 ALA A C 1
ATOM 1335 O O . ALA A 1 179 ? 15.224 -11.202 -6.312 1.00 89.25 179 ALA A O 1
ATOM 1336 N N . LEU A 1 180 ? 14.761 -9.024 -6.501 1.00 94.44 180 LEU A N 1
ATOM 1337 C CA . LEU A 1 180 ? 13.712 -9.135 -7.509 1.00 94.44 180 LEU A CA 1
ATOM 1338 C C . LEU A 1 180 ? 14.278 -8.794 -8.899 1.00 94.44 180 LEU A C 1
ATOM 1340 O O . LEU A 1 180 ? 15.181 -7.960 -8.992 1.00 94.44 180 LEU A O 1
ATOM 1344 N N . PRO A 1 181 ? 13.758 -9.377 -9.992 1.00 96.44 181 PRO A N 1
ATOM 1345 C CA . PRO A 1 181 ? 13.971 -8.891 -11.361 1.00 96.44 181 PRO A CA 1
ATOM 1346 C C . PRO A 1 181 ? 13.376 -7.491 -11.575 1.00 96.44 181 PRO A C 1
ATOM 1348 O O . PRO A 1 181 ? 12.621 -7.009 -10.732 1.00 96.44 181 PRO A O 1
ATOM 1351 N N . ILE A 1 182 ? 13.682 -6.837 -12.703 1.00 97.00 182 ILE A N 1
ATOM 1352 C CA . ILE A 1 182 ? 13.102 -5.521 -13.040 1.00 97.00 182 ILE A CA 1
ATOM 1353 C C . ILE A 1 182 ? 11.577 -5.621 -13.115 1.00 97.00 182 ILE A C 1
ATOM 1355 O O . ILE A 1 182 ? 10.876 -4.909 -12.399 1.00 97.00 182 ILE A O 1
ATOM 1359 N N . ARG A 1 183 ? 11.071 -6.545 -13.932 1.00 97.56 183 ARG A N 1
ATOM 1360 C CA . ARG A 1 183 ? 9.663 -6.929 -13.954 1.00 97.56 183 ARG A CA 1
ATOM 1361 C C . ARG A 1 183 ? 9.523 -8.196 -13.134 1.00 97.56 183 ARG A C 1
ATOM 1363 O O . ARG A 1 183 ? 9.927 -9.272 -13.564 1.00 97.56 183 ARG A O 1
ATOM 1370 N N . HIS A 1 184 ? 8.987 -8.052 -11.932 1.00 97.12 184 HIS A N 1
ATOM 1371 C CA . HIS A 1 184 ? 8.988 -9.119 -10.930 1.00 97.12 184 HIS A CA 1
ATOM 1372 C C . HIS A 1 184 ? 7.764 -10.045 -11.021 1.00 97.12 184 HIS A C 1
ATOM 1374 O O . HIS A 1 184 ? 7.791 -11.141 -10.471 1.00 97.12 184 HIS A O 1
ATOM 1380 N N . GLY A 1 185 ? 6.689 -9.619 -11.694 1.00 97.75 185 GLY A N 1
ATOM 1381 C CA . GLY A 1 185 ? 5.494 -10.441 -11.916 1.00 97.75 185 GLY A CA 1
ATOM 1382 C C . GLY A 1 185 ? 4.691 -10.769 -10.649 1.00 97.75 185 GLY A C 1
ATOM 1383 O O . GLY A 1 185 ? 3.924 -11.722 -10.646 1.00 97.75 185 GLY A O 1
ATOM 1384 N N . LEU A 1 186 ? 4.854 -10.016 -9.562 1.00 98.12 186 LEU A N 1
ATOM 1385 C CA . LEU A 1 186 ? 4.125 -10.241 -8.303 1.00 98.12 186 LEU A CA 1
ATOM 1386 C C . LEU A 1 186 ? 3.057 -9.169 -8.100 1.00 98.12 186 LEU A C 1
ATOM 1388 O O . LEU A 1 186 ? 3.255 -8.025 -8.517 1.00 98.12 186 LEU A O 1
ATOM 1392 N N . THR A 1 187 ? 1.961 -9.506 -7.426 1.00 98.62 187 THR A N 1
ATOM 1393 C CA . THR A 1 187 ? 1.123 -8.481 -6.785 1.00 98.62 187 THR A CA 1
ATOM 1394 C C . THR A 1 187 ? 1.855 -7.865 -5.587 1.00 98.62 187 THR A C 1
ATOM 1396 O O . THR A 1 187 ? 2.891 -8.371 -5.144 1.00 98.62 187 THR A O 1
ATOM 1399 N N . ILE A 1 188 ? 1.340 -6.759 -5.043 1.00 98.19 188 ILE A N 1
ATOM 1400 C CA . ILE A 1 188 ? 1.960 -6.121 -3.871 1.00 98.19 188 ILE A CA 1
ATOM 1401 C C . ILE A 1 188 ? 1.835 -7.007 -2.619 1.00 98.19 188 ILE A C 1
ATOM 1403 O O . ILE A 1 188 ? 2.754 -7.070 -1.806 1.00 98.19 188 ILE A O 1
ATOM 1407 N N . GLY A 1 189 ? 0.742 -7.766 -2.501 1.00 98.56 189 GLY A N 1
ATOM 1408 C CA . GLY A 1 189 ? 0.536 -8.758 -1.449 1.00 98.56 189 GLY A CA 1
ATOM 1409 C C . GLY A 1 189 ? 1.425 -9.996 -1.602 1.00 98.56 189 GLY A C 1
ATOM 1410 O O . GLY A 1 189 ? 1.950 -10.498 -0.608 1.00 98.56 189 GLY A O 1
ATOM 1411 N N . GLU A 1 190 ? 1.643 -10.477 -2.829 1.00 98.44 190 GLU A N 1
ATOM 1412 C CA . GLU A 1 190 ? 2.618 -11.542 -3.107 1.00 98.44 190 GLU A CA 1
ATOM 1413 C C . GLU A 1 190 ? 4.048 -11.083 -2.775 1.00 98.44 190 GLU A C 1
ATOM 1415 O O . GLU A 1 190 ? 4.793 -11.824 -2.130 1.00 98.44 190 GLU A O 1
ATOM 1420 N N . ALA A 1 191 ? 4.408 -9.845 -3.136 1.00 97.56 191 ALA A N 1
ATOM 1421 C CA . ALA A 1 191 ? 5.690 -9.248 -2.773 1.00 97.56 191 ALA A CA 1
ATOM 1422 C C . ALA A 1 191 ? 5.857 -9.134 -1.250 1.00 97.56 191 ALA A C 1
ATOM 1424 O O . ALA A 1 191 ? 6.901 -9.519 -0.738 1.00 97.56 191 ALA A O 1
ATOM 1425 N N . ALA A 1 192 ? 4.825 -8.705 -0.511 1.00 98.19 192 ALA A N 1
ATOM 1426 C CA . ALA A 1 192 ? 4.852 -8.675 0.955 1.00 98.19 192 ALA A CA 1
ATOM 1427 C C . ALA A 1 192 ? 5.122 -10.059 1.567 1.00 98.19 192 ALA A C 1
ATOM 1429 O O . ALA A 1 192 ? 5.940 -10.192 2.473 1.00 98.19 192 ALA A O 1
ATOM 1430 N N . ARG A 1 193 ? 4.473 -11.118 1.067 1.00 98.00 193 ARG A N 1
ATOM 1431 C CA . ARG A 1 193 ? 4.725 -12.485 1.559 1.00 98.00 193 ARG A CA 1
ATOM 1432 C C . ARG A 1 193 ? 6.163 -12.916 1.304 1.00 98.00 193 ARG A C 1
ATOM 1434 O O . ARG A 1 193 ? 6.817 -13.400 2.223 1.00 98.00 193 ARG A O 1
ATOM 1441 N N . LEU A 1 194 ? 6.659 -12.681 0.089 1.00 96.50 194 LEU A N 1
ATOM 1442 C CA . LEU A 1 194 ? 8.040 -12.990 -0.272 1.00 96.50 194 LEU A CA 1
ATOM 1443 C C . LEU A 1 194 ? 9.032 -12.197 0.592 1.00 96.50 194 LEU A C 1
ATOM 1445 O O . LEU A 1 194 ? 10.001 -12.769 1.083 1.00 96.50 194 LEU A O 1
ATOM 1449 N N . PHE A 1 195 ? 8.769 -10.905 0.821 1.00 95.50 195 PHE A N 1
ATOM 1450 C CA . PHE A 1 195 ? 9.562 -10.056 1.707 1.00 95.50 195 PHE A CA 1
ATOM 1451 C C . PHE A 1 195 ? 9.648 -10.629 3.122 1.00 95.50 195 PHE A C 1
ATOM 1453 O O . PHE A 1 195 ? 10.744 -10.743 3.673 1.00 95.50 195 PHE A O 1
ATOM 1460 N N . ASN A 1 196 ? 8.518 -11.062 3.682 1.00 95.88 196 ASN A N 1
ATOM 1461 C CA . ASN A 1 196 ? 8.484 -11.600 5.037 1.00 95.88 196 ASN A CA 1
ATOM 1462 C C . ASN A 1 196 ? 9.203 -12.952 5.161 1.00 95.88 196 ASN A C 1
ATOM 1464 O O . ASN A 1 196 ? 9.829 -13.210 6.185 1.00 95.88 196 ASN A O 1
ATOM 1468 N N . GLU A 1 197 ? 9.138 -13.795 4.128 1.00 93.50 197 GLU A N 1
ATOM 1469 C CA . GLU A 1 197 ? 9.771 -15.119 4.117 1.00 93.50 197 GLU A CA 1
ATOM 1470 C C . GLU A 1 197 ? 11.282 -15.045 3.856 1.00 93.50 197 GLU A C 1
ATOM 1472 O O . GLU A 1 197 ? 12.073 -15.604 4.614 1.00 93.50 197 GLU A O 1
ATOM 1477 N N . VAL A 1 198 ? 11.696 -14.337 2.803 1.00 88.88 198 VAL A N 1
ATOM 1478 C CA . VAL A 1 198 ? 13.085 -14.352 2.317 1.00 88.88 198 VAL A CA 1
ATOM 1479 C C . VAL A 1 198 ? 13.973 -13.373 3.082 1.00 88.88 198 VAL A C 1
ATOM 1481 O O . VAL A 1 198 ? 15.111 -13.709 3.400 1.00 88.88 198 VAL A O 1
ATOM 1484 N N . TRP A 1 199 ? 13.462 -12.188 3.429 1.00 85.06 199 TRP A N 1
ATOM 1485 C CA . TRP A 1 199 ? 14.217 -11.183 4.193 1.00 85.06 199 TRP A CA 1
ATOM 1486 C C . TRP A 1 199 ? 13.908 -11.228 5.687 1.00 85.06 199 TRP A C 1
ATOM 1488 O O . TRP A 1 199 ? 14.360 -10.354 6.422 1.00 85.06 199 TRP A O 1
ATOM 1498 N N . GLN A 1 200 ? 13.149 -12.242 6.126 1.00 82.81 200 GLN A N 1
ATOM 1499 C CA . GLN A 1 200 ? 12.835 -12.521 7.527 1.00 82.81 200 GLN A CA 1
ATOM 1500 C C . GLN A 1 200 ? 12.456 -11.256 8.300 1.00 82.81 200 GLN A C 1
ATOM 1502 O O . GLN A 1 200 ? 12.959 -11.008 9.395 1.00 82.81 200 GLN A O 1
ATOM 1507 N N . THR A 1 201 ? 11.566 -10.436 7.725 1.00 85.62 201 THR A N 1
ATOM 1508 C CA . THR A 1 201 ? 11.177 -9.174 8.369 1.00 85.62 201 THR A CA 1
ATOM 1509 C C . THR A 1 201 ? 10.507 -9.401 9.721 1.00 85.62 201 THR A C 1
ATOM 1511 O O . THR A 1 201 ? 10.440 -8.469 10.505 1.00 85.62 201 THR A O 1
ATOM 1514 N N . ASN A 1 202 ? 10.042 -10.627 10.010 1.00 92.88 202 ASN A N 1
ATOM 1515 C CA . ASN A 1 202 ? 9.327 -10.999 11.236 1.00 92.88 202 ASN A CA 1
ATOM 1516 C C . ASN A 1 202 ? 8.086 -10.126 11.475 1.00 92.88 202 ASN A C 1
ATOM 1518 O O . ASN A 1 202 ? 7.678 -9.886 12.608 1.00 92.88 202 ASN A O 1
ATOM 1522 N N . CYS A 1 203 ? 7.489 -9.643 10.387 1.00 95.62 203 CYS A N 1
ATOM 1523 C CA . CYS A 1 203 ? 6.294 -8.824 10.416 1.00 95.62 203 CYS A CA 1
ATOM 1524 C C . CYS A 1 203 ? 5.082 -9.721 10.699 1.00 95.62 203 CYS A C 1
ATOM 1526 O O . CYS A 1 203 ? 4.911 -10.752 10.035 1.00 95.62 203 CYS A O 1
ATOM 1528 N N . ASP A 1 204 ? 4.235 -9.322 11.655 1.00 97.81 204 ASP A N 1
ATOM 1529 C CA . ASP A 1 204 ? 2.896 -9.895 11.829 1.00 97.81 204 ASP A CA 1
ATOM 1530 C C . ASP A 1 204 ? 2.013 -9.442 10.657 1.00 97.81 204 ASP A C 1
ATOM 1532 O O . ASP A 1 204 ? 1.348 -8.404 10.688 1.00 97.81 204 ASP A O 1
ATOM 1536 N N . LEU A 1 205 ? 2.133 -10.188 9.559 1.00 98.38 205 LEU A N 1
ATOM 1537 C CA . LEU A 1 205 ? 1.621 -9.835 8.246 1.00 98.38 205 LEU A CA 1
ATOM 1538 C C . LEU A 1 205 ? 0.306 -10.560 7.957 1.00 98.38 205 LEU A C 1
ATOM 1540 O O . LEU A 1 205 ? 0.259 -11.784 7.829 1.00 98.38 205 LEU A O 1
ATOM 1544 N N . THR A 1 206 ? -0.736 -9.781 7.687 1.00 98.31 206 THR A N 1
ATOM 1545 C CA . THR A 1 206 ? -1.969 -10.248 7.051 1.00 98.31 206 THR A CA 1
ATOM 1546 C C . THR A 1 206 ? -2.043 -9.710 5.625 1.00 98.31 206 THR A C 1
ATOM 1548 O O . THR A 1 206 ? -1.990 -8.505 5.406 1.00 98.31 206 THR A O 1
ATOM 1551 N N . VAL A 1 207 ? -2.208 -10.584 4.629 1.00 98.56 207 VAL A N 1
ATOM 1552 C CA . VAL A 1 207 ? -2.448 -10.167 3.235 1.00 98.56 207 VAL A CA 1
ATOM 1553 C C . VAL A 1 207 ? -3.883 -10.479 2.846 1.00 98.56 207 VAL A C 1
ATOM 1555 O O . VAL A 1 207 ? -4.266 -11.652 2.826 1.00 98.56 207 VAL A O 1
ATOM 1558 N N . ILE A 1 208 ? -4.641 -9.445 2.479 1.00 98.31 208 ILE A N 1
ATOM 1559 C CA . ILE A 1 208 ? -5.985 -9.579 1.914 1.00 98.31 208 ILE A CA 1
ATOM 1560 C C . ILE A 1 208 ? -5.852 -9.617 0.390 1.00 98.31 208 ILE A C 1
ATOM 1562 O O . ILE A 1 208 ? -5.680 -8.581 -0.247 1.00 98.31 208 ILE A O 1
ATOM 1566 N N . GLY A 1 209 ? -5.852 -10.824 -0.179 1.00 97.94 209 GLY A N 1
ATOM 1567 C CA . GLY A 1 209 ? -5.649 -11.052 -1.614 1.00 97.94 209 GLY A CA 1
ATOM 1568 C C . GLY A 1 209 ? -6.828 -10.587 -2.473 1.00 97.94 209 GLY A C 1
ATOM 1569 O O . GLY A 1 209 ? -7.965 -10.570 -2.010 1.00 97.94 209 GLY A O 1
ATOM 1570 N N . CYS A 1 210 ? -6.567 -10.255 -3.740 1.00 97.06 210 CYS A N 1
ATOM 1571 C CA . CYS A 1 210 ? -7.625 -9.917 -4.695 1.00 97.06 210 CYS A CA 1
ATOM 1572 C C . CYS A 1 210 ? -8.517 -11.129 -5.012 1.00 97.06 210 CYS A C 1
ATOM 1574 O O . CYS A 1 210 ? -8.027 -12.239 -5.226 1.00 97.06 210 CYS A O 1
ATOM 1576 N N . GLU A 1 211 ? -9.822 -10.906 -5.171 1.00 97.69 211 GLU A N 1
ATOM 1577 C CA . GLU A 1 211 ? -10.739 -11.915 -5.712 1.00 97.69 211 GLU A CA 1
ATOM 1578 C C . GLU A 1 211 ? -10.872 -11.755 -7.227 1.00 97.69 211 GLU A C 1
ATOM 1580 O O . GLU A 1 211 ? -11.064 -10.655 -7.742 1.00 97.69 211 GLU A O 1
ATOM 1585 N N . GLY A 1 212 ? -10.805 -12.867 -7.960 1.00 96.94 212 GLY A N 1
ATOM 1586 C CA . GLY A 1 212 ? -11.047 -12.897 -9.404 1.00 96.94 212 GLY A CA 1
ATOM 1587 C C . GLY A 1 212 ? -9.879 -12.435 -10.282 1.00 96.94 212 GLY A C 1
ATOM 1588 O O . GLY A 1 212 ? -9.950 -12.646 -11.494 1.00 96.94 212 GLY A O 1
ATOM 1589 N N . TRP A 1 213 ? -8.809 -11.867 -9.712 1.00 97.88 213 TRP A N 1
ATOM 1590 C CA . TRP A 1 213 ? -7.577 -11.597 -10.460 1.00 97.88 213 TRP A CA 1
ATOM 1591 C C . TRP A 1 213 ? -6.894 -12.910 -10.859 1.00 97.88 213 TRP A C 1
ATOM 1593 O O . TRP A 1 213 ? -6.915 -13.895 -10.120 1.00 97.88 213 TRP A O 1
ATOM 1603 N N . ARG A 1 214 ? -6.293 -12.932 -12.048 1.00 97.38 214 ARG A N 1
ATOM 1604 C CA . ARG A 1 214 ? -5.492 -14.052 -12.552 1.00 97.38 214 ARG A CA 1
ATOM 1605 C C . ARG A 1 214 ? -4.190 -13.502 -13.103 1.00 97.38 214 ARG A C 1
ATOM 1607 O O . ARG A 1 214 ? -4.185 -12.414 -13.663 1.00 97.38 214 ARG A O 1
ATOM 1614 N N . ARG A 1 215 ? -3.115 -14.282 -13.007 1.00 97.50 215 ARG A N 1
ATOM 1615 C CA . ARG A 1 215 ? -1.763 -13.834 -13.377 1.00 97.50 215 ARG A CA 1
ATOM 1616 C C . ARG A 1 215 ? -1.659 -13.340 -14.823 1.00 97.50 215 ARG A C 1
ATOM 1618 O O . ARG A 1 215 ? -0.951 -12.373 -15.059 1.00 97.50 215 ARG A O 1
ATOM 1625 N N . GLY A 1 216 ? -2.388 -13.934 -15.765 1.00 97.25 216 GLY A N 1
ATOM 1626 C CA . GLY A 1 216 ? -2.404 -13.472 -17.157 1.00 97.25 216 GLY A CA 1
ATOM 1627 C C . GLY A 1 216 ? -3.140 -12.148 -17.404 1.00 97.25 216 GLY A C 1
ATOM 1628 O O . GLY A 1 216 ? -3.046 -11.627 -18.507 1.00 97.25 216 GLY A O 1
ATOM 1629 N N . MET A 1 217 ? -3.863 -11.601 -16.417 1.00 97.56 217 MET A N 1
ATOM 1630 C CA . MET A 1 217 ? -4.632 -10.367 -16.593 1.00 97.56 217 MET A CA 1
ATOM 1631 C C . MET A 1 217 ? -3.740 -9.129 -16.558 1.00 97.56 217 MET A C 1
ATOM 1633 O O . MET A 1 217 ? -3.047 -8.885 -15.566 1.00 97.56 217 MET A O 1
ATOM 1637 N N . PHE A 1 218 ? -3.867 -8.296 -17.584 1.00 97.50 218 PHE A N 1
ATOM 1638 C CA . PHE A 1 218 ? -3.445 -6.899 -17.551 1.00 97.50 218 PHE A CA 1
ATOM 1639 C C . PHE A 1 218 ? -4.521 -6.034 -16.881 1.00 97.50 218 PHE A C 1
ATOM 1641 O O . PHE A 1 218 ? -5.639 -6.482 -16.601 1.00 97.50 218 PHE A O 1
ATOM 1648 N N . PHE A 1 219 ? -4.179 -4.783 -16.560 1.00 97.44 219 PHE A N 1
ATOM 1649 C CA . PHE A 1 219 ? -5.065 -3.917 -15.780 1.00 97.44 219 PHE A CA 1
ATOM 1650 C C . PHE A 1 219 ? -6.441 -3.704 -16.430 1.00 97.44 219 PHE A C 1
ATOM 1652 O O . PHE A 1 219 ? -7.463 -3.704 -15.739 1.00 97.44 219 PHE A O 1
ATOM 1659 N N . ASP A 1 220 ? -6.498 -3.545 -17.751 1.00 96.12 220 ASP A N 1
ATOM 1660 C CA . ASP A 1 220 ? -7.731 -3.264 -18.490 1.00 96.12 220 ASP A CA 1
ATOM 1661 C C . ASP A 1 220 ? -8.758 -4.404 -18.433 1.00 96.12 220 ASP A C 1
ATOM 1663 O O . ASP A 1 220 ? -9.968 -4.146 -18.531 1.00 96.12 220 ASP A O 1
ATOM 1667 N N . GLU A 1 221 ? -8.296 -5.632 -18.202 1.00 97.12 221 GLU A N 1
ATOM 1668 C CA . GLU A 1 221 ? -9.112 -6.838 -18.049 1.00 97.12 221 GLU A CA 1
ATOM 1669 C C . GLU A 1 221 ? -9.759 -6.959 -16.660 1.00 97.12 221 GLU A C 1
ATOM 1671 O O . GLU A 1 221 ? -10.768 -7.656 -16.509 1.00 97.12 221 GLU A O 1
ATOM 1676 N N . THR A 1 222 ? -9.226 -6.252 -15.654 1.00 97.12 222 THR A N 1
ATOM 1677 C CA . THR A 1 222 ? -9.664 -6.352 -14.246 1.00 97.12 222 THR A CA 1
ATOM 1678 C C . THR A 1 222 ? -11.031 -5.726 -13.974 1.00 97.12 222 THR A C 1
ATOM 1680 O O . THR A 1 222 ? -11.700 -6.091 -13.006 1.00 97.12 222 THR A O 1
ATOM 1683 N N . GLY A 1 223 ? -11.425 -4.751 -14.802 1.00 95.31 223 GLY A N 1
ATOM 1684 C CA . GLY A 1 223 ? -12.615 -3.929 -14.588 1.00 95.31 223 GLY A CA 1
ATOM 1685 C C . GLY A 1 223 ? -12.480 -2.864 -13.490 1.00 95.31 223 GLY A C 1
ATOM 1686 O O . GLY A 1 223 ? -13.454 -2.156 -13.242 1.00 95.31 223 GLY A O 1
ATOM 1687 N N . LEU A 1 224 ? -11.313 -2.729 -12.850 1.00 96.38 224 LEU A N 1
ATOM 1688 C CA . LEU A 1 224 ? -11.048 -1.685 -11.858 1.00 96.38 224 LEU A CA 1
ATOM 1689 C C . LEU A 1 224 ? -10.762 -0.329 -12.527 1.00 96.38 224 LEU A C 1
ATOM 1691 O O . LEU A 1 224 ? -10.255 -0.288 -13.653 1.00 96.38 224 LEU A O 1
ATOM 1695 N N . PRO A 1 225 ? -11.067 0.797 -11.857 1.00 95.88 225 PRO A N 1
ATOM 1696 C CA . PRO A 1 225 ? -10.682 2.111 -12.348 1.00 95.88 225 PRO A CA 1
ATOM 1697 C C . PRO A 1 225 ? -9.176 2.348 -12.177 1.00 95.88 225 PRO A C 1
ATOM 1699 O O . PRO A 1 225 ? -8.605 2.040 -11.133 1.00 95.88 225 PRO A O 1
ATOM 1702 N N . TRP A 1 226 ? -8.540 2.954 -13.182 1.00 97.06 226 TRP A N 1
ATOM 1703 C CA . TRP A 1 226 ? -7.167 3.443 -13.050 1.00 97.06 226 TRP A CA 1
ATOM 1704 C C . TRP A 1 226 ? -7.177 4.858 -12.480 1.00 97.06 226 TRP A C 1
ATOM 1706 O O . TRP A 1 226 ? -7.590 5.799 -13.160 1.00 97.06 226 TRP A O 1
ATOM 1716 N N . VAL A 1 227 ? -6.701 5.010 -11.247 1.00 96.31 227 VAL A N 1
ATOM 1717 C CA . VAL A 1 227 ? -6.337 6.313 -10.685 1.00 96.31 227 VAL A CA 1
ATOM 1718 C C . VAL A 1 227 ? -4.822 6.391 -10.667 1.00 96.31 227 VAL A C 1
ATOM 1720 O O . VAL A 1 227 ? -4.169 5.499 -10.127 1.00 96.31 227 VAL A O 1
ATOM 1723 N N . ALA A 1 228 ? -4.279 7.435 -11.294 1.00 95.00 228 ALA A N 1
ATOM 1724 C CA . ALA A 1 228 ? -2.847 7.596 -11.489 1.00 95.00 228 ALA A CA 1
ATOM 1725 C C . ALA A 1 228 ? -2.101 7.497 -10.142 1.00 95.00 228 ALA A C 1
ATOM 1727 O O . ALA A 1 228 ? -2.322 8.340 -9.268 1.00 95.00 228 ALA A O 1
ATOM 1728 N N . PRO A 1 229 ? -1.231 6.485 -9.950 1.00 92.69 229 PRO A N 1
ATOM 1729 C CA . PRO A 1 229 ? -0.483 6.342 -8.706 1.00 92.69 229 PRO A CA 1
ATOM 1730 C C . PRO A 1 229 ? 0.611 7.410 -8.562 1.00 92.69 229 PRO A C 1
ATOM 1732 O O . PRO A 1 229 ? 1.027 7.694 -7.447 1.00 92.69 229 PRO A O 1
ATOM 1735 N N . SER A 1 230 ? 1.057 8.016 -9.665 1.00 90.88 230 SER A N 1
ATOM 1736 C CA . SER A 1 230 ? 1.979 9.157 -9.697 1.00 90.88 230 SER A CA 1
ATOM 1737 C C . SER A 1 230 ? 1.679 10.066 -10.896 1.00 90.88 230 SER A C 1
ATOM 1739 O O . SER A 1 230 ? 1.012 9.624 -11.841 1.00 90.88 230 SER A O 1
ATOM 1741 N N . PRO A 1 231 ? 2.199 11.311 -10.924 1.00 86.94 231 PRO A N 1
ATOM 1742 C CA . PRO A 1 231 ? 1.943 12.246 -12.024 1.00 86.94 231 PRO A CA 1
ATOM 1743 C C . PRO A 1 231 ? 2.365 11.714 -13.402 1.00 86.94 231 PRO A C 1
ATOM 1745 O O . PRO A 1 231 ? 1.686 11.956 -14.398 1.00 86.94 231 PRO A O 1
ATOM 1748 N N . ASN A 1 232 ? 3.461 10.949 -13.450 1.00 91.00 232 ASN A N 1
ATOM 1749 C CA . ASN A 1 232 ? 4.017 10.380 -14.681 1.00 91.00 232 ASN A CA 1
ATOM 1750 C C . ASN A 1 232 ? 3.481 8.976 -14.998 1.00 91.00 232 ASN A C 1
ATOM 1752 O O . ASN A 1 232 ? 3.931 8.350 -15.954 1.00 91.00 232 ASN A O 1
ATOM 1756 N N . MET A 1 233 ? 2.485 8.503 -14.244 1.00 95.62 233 MET A N 1
ATOM 1757 C CA . MET A 1 233 ? 1.801 7.232 -14.466 1.00 95.62 233 MET A CA 1
ATOM 1758 C C . MET A 1 233 ? 0.292 7.449 -14.745 1.00 95.62 233 MET A C 1
ATOM 1760 O O . MET A 1 233 ? -0.572 6.905 -14.049 1.00 95.62 233 MET A O 1
ATOM 1764 N N . PRO A 1 234 ? -0.074 8.276 -15.751 1.00 94.75 234 PRO A N 1
ATOM 1765 C CA . PRO A 1 234 ? -1.444 8.760 -15.932 1.00 94.75 234 PRO A CA 1
ATOM 1766 C C . PRO A 1 234 ? -2.418 7.689 -16.435 1.00 94.75 234 PRO A C 1
ATOM 1768 O O . PRO A 1 234 ? -3.628 7.831 -16.259 1.00 94.75 234 PRO A O 1
ATOM 1771 N N . LYS A 1 235 ? -1.915 6.637 -17.088 1.00 96.50 235 LYS A N 1
ATOM 1772 C CA . LYS A 1 235 ? -2.721 5.553 -17.656 1.00 96.50 235 LYS A CA 1
ATOM 1773 C C . LYS A 1 235 ? -2.071 4.201 -17.390 1.00 96.50 235 LYS A C 1
ATOM 1775 O O . LYS A 1 235 ? -0.854 4.124 -17.237 1.00 96.50 235 LYS A O 1
ATOM 1780 N N . TRP A 1 236 ? -2.869 3.137 -17.379 1.00 96.12 236 TRP A N 1
ATOM 1781 C CA . TRP A 1 236 ? -2.361 1.785 -17.140 1.00 96.12 236 TRP A CA 1
ATOM 1782 C C . TRP A 1 236 ? -1.411 1.323 -18.257 1.00 96.12 236 TRP A C 1
ATOM 1784 O O . TRP A 1 236 ? -0.455 0.607 -17.980 1.00 96.12 236 TRP A O 1
ATOM 1794 N N . GLU A 1 237 ? -1.599 1.789 -19.498 1.00 97.44 237 GLU A N 1
ATOM 1795 C CA . GLU A 1 237 ? -0.693 1.500 -20.616 1.00 97.44 237 GLU A CA 1
ATOM 1796 C C . GLU A 1 237 ? 0.715 2.049 -20.357 1.00 97.44 237 GLU A C 1
ATOM 1798 O O . GLU A 1 237 ? 1.699 1.470 -20.812 1.00 97.44 237 GLU A O 1
ATOM 1803 N N . THR A 1 238 ? 0.834 3.144 -19.596 1.00 97.44 238 THR A N 1
ATOM 1804 C CA . THR A 1 238 ? 2.137 3.682 -19.191 1.00 97.44 238 THR A CA 1
ATOM 1805 C C . THR A 1 238 ? 2.900 2.677 -18.329 1.00 97.44 238 THR A C 1
ATOM 1807 O O . THR A 1 238 ? 4.110 2.566 -18.486 1.00 97.44 238 THR A O 1
ATOM 1810 N N . ALA A 1 239 ? 2.213 1.881 -17.499 1.00 97.12 239 ALA A N 1
ATOM 1811 C CA . ALA A 1 239 ? 2.856 0.839 -16.699 1.00 97.12 239 ALA A CA 1
ATOM 1812 C C . ALA A 1 239 ? 3.444 -0.281 -17.572 1.00 97.12 239 ALA A C 1
ATOM 1814 O O . ALA A 1 239 ? 4.477 -0.838 -17.219 1.00 97.12 239 ALA A O 1
ATOM 1815 N N . VAL A 1 240 ? 2.842 -0.576 -18.732 1.00 97.12 240 VAL A N 1
ATOM 1816 C CA . VAL A 1 240 ? 3.348 -1.582 -19.689 1.00 97.12 240 VAL A CA 1
ATOM 1817 C C . VAL A 1 240 ? 4.684 -1.163 -20.306 1.00 97.12 240 VAL A C 1
ATOM 1819 O O . VAL A 1 240 ? 5.516 -2.017 -20.588 1.00 97.12 240 VAL A O 1
ATOM 1822 N N . LEU A 1 241 ? 4.882 0.141 -20.515 1.00 96.50 241 LEU A N 1
ATOM 1823 C CA . LEU A 1 241 ? 6.070 0.709 -21.163 1.00 96.50 241 LEU A CA 1
ATOM 1824 C C . LEU A 1 241 ? 7.165 1.141 -20.177 1.00 96.50 241 LEU A C 1
ATOM 1826 O O . LEU A 1 241 ? 8.204 1.627 -20.613 1.00 96.50 241 LEU A O 1
ATOM 1830 N N . TYR A 1 242 ? 6.893 1.067 -18.875 1.00 96.69 242 TYR A N 1
ATOM 1831 C CA . TYR A 1 242 ? 7.760 1.622 -17.840 1.00 96.69 242 TYR A CA 1
ATOM 1832 C C . TYR A 1 242 ? 8.979 0.749 -17.483 1.00 96.69 242 TYR A C 1
ATOM 1834 O O . TYR A 1 242 ? 10.056 1.334 -17.364 1.00 96.69 242 TYR A O 1
ATOM 1842 N N . PRO A 1 243 ? 8.852 -0.585 -17.287 1.00 92.75 243 PRO A N 1
ATOM 1843 C CA . PRO A 1 243 ? 9.996 -1.483 -17.097 1.00 92.75 243 PRO A CA 1
ATOM 1844 C C . PRO A 1 243 ? 10.972 -1.472 -18.280 1.00 92.75 243 PRO A C 1
ATOM 1846 O O . PRO A 1 243 ? 12.194 -1.526 -18.009 1.00 92.75 243 PRO A O 1
#

pLDDT: mean 91.4, std 10.31, range [52.5, 98.88]

Foldseek 3Di:
DFWQKFWLLNVLLVCLVVPPPCSVQALFAEEEEEACQQAGQVRHHSVVSQVPRPRGHDAEYEAEACFRHQPRDGPDADAWDDDPNHTYHYLGCNPVVVPQCSNADDPVRCPRGQAYEYGYQDLQFQQRQVLVSLLRHLLVCQVVVHAYEYTWDANQQFQPDADAAQDDCVPDDSRGDHRAGRRRSDISLRSNVCSCPVVVSNHNYHYRDMPRDDRPDHNVSNSGDDDQSHPQRRDSVSSVVPD

Secondary structure (DSSP, 8-state):
----PBPHHHHHHHHHHTT-TT-TTTTEEEEEEE-TT-B-TT--BHHHHHHHSTTEEEEEEEE-TTTTTT-SPTT-----EEETTEEEEE-SSS-GGGGGGGGS--HHHHTT-SEEEEE----SBTTSTHHHHHHHHHHHHHHTT--EEEE----TT-SS--BSPPPPGGG-BTTB-SS--SB----HHHHHHHHHHHS-----EEEEPPBS--TT--GGGS------SSTT--SHHHHHT--

Radius of gyration: 16.69 Å; chains: 1; bounding box: 46×34×41 Å

Sequence (243 aa):
MKASVVSGFEILLRDHHKRIINSPIANRRVGLVSNASGVTRDLGSNVIALQQAADVELAALFGPEHGFAGAIADGTAVANTTNATLPIYSLYGSRSSEGADSFRPTAEMLTGLDVLIFDIQPVGARFYTYLTTLLYVMQTVAEHNLPLIVCDRPNPIGGEIIEGPILDESFSSFVGCGALPIRHGLTIGEAARLFNEVWQTNCDLTVIGCEGWRRGMFFDETGLPWVAPSPNMPKWETAVLYP

Organism: NCBI:txid652676